Protein AF-0000000066797957 (afdb_homodimer)

InterPro domains:
  IPR021560 Protein of unknown function DUF3021 [PF11457] (1-147)

Sequence (302 aa):
MKNLKNSLFISLIIGLSLSLFFSMLFADGKYYPLNPQSTIGILYYTHFTETTVMLISIILWLLIGVVFFLGDFIFKYTDWSITKATIMHFITTYVGFLPLAMLAGWFPLTVHYLIIFTIIFIVVYVLIWIIQFFKNKNYVDTINKQLKQLKMKNLKNSLFISLIIGLSLSLFFSMLFADGKYYPLNPQSTIGILYYTHFTETTVMLISIILWLLIGVVFFLGDFIFKYTDWSITKATIMHFITTYVGFLPLAMLAGWFPLTVHYLIIFTIIFIVVYVLIWIIQFFKNKNYVDTINKQLKQLK

Radius of gyration: 23.18 Å; Cα contacts (8 Å, |Δi|>4): 312; chains: 2; bounding box: 55×70×50 Å

Foldseek 3Di:
DVLLVVLLVVLQVVLQVLQVVLCVVAVVPDGASANCPAPLNVVDVVVHPRVVLVVLLSVLSNQLSVQLSVLCVLVVPDPDDPVVSLVSSLVSSCVSNVVSVVNSHRHHPDPVVSVVVVVVSVVVSVVVVVVVVVVVVVVVVVVVVVVVVVD/DVLLVVLLVVLQVVLQVLQVVLCVVAVVPDGASANCPAPLNVVCVVVHPRVVLVVLLSVLSNQLSVQLSVLCVLVVPDPDDPVVSLVSSLVSSCVSNVVSVVNNHRHHPDPVVSVVVVVVSVVVSVVVVVVVVVVVVVVVVVVVVVVVVVD

pLDDT: mean 94.42, std 5.88, range [48.72, 98.62]

Organism: Staphylococcus aureus (strain NCTC 8325 / PS 47) (NCBI:txid93061)

Secondary structure (DSSP, 8-state):
-HHHHHHHHHHHHHHHHHHHHHHHHHSTT---SS-TTSHHHHHHHHHS-HHHHHHHHHHHHHHHHHHHHHHTHHHHH----HHHHHHHHHHHHHHHHHHHHHHHTSS-SSHHHHHHHHHHHHHHHHHHHHHHHHHHHHHHHHHHHHHHHH-/-HHHHHHHHHHHHHHHHHHHHHHHHHSTT---SS-TTSHHHHHHHHHS-HHHHHHHHHHHHHHHHHHHHHHTHHHHH----HHHHHHHHHHHHHHHHHHHHHHHTSS-SSHHHHHHHHHHHHHHHHHHHHHHHHHHHHHHHHHHHHHHHH-

Solvent-accessible surface area (backbone atoms only — not comparable to full-atom values): 15434 Å² total; per-residue (Å²): 114,75,59,48,58,51,28,30,38,53,27,41,53,50,42,52,50,49,13,50,52,36,9,70,73,71,39,85,45,35,63,37,66,29,23,61,83,13,57,44,21,43,54,45,62,74,76,40,44,48,38,56,49,42,53,51,40,52,52,42,24,38,50,46,11,48,40,52,40,59,35,49,45,49,71,72,74,47,91,60,54,71,67,57,33,49,52,52,33,50,52,53,33,45,66,56,39,49,62,44,49,54,68,43,5,68,53,48,90,44,72,69,49,51,50,52,50,50,53,50,50,50,54,52,50,52,52,52,49,53,52,50,49,51,53,51,48,51,51,50,50,52,52,54,51,55,57,56,62,74,98,114,76,59,50,57,50,29,30,36,53,26,41,52,50,41,51,49,49,12,50,52,38,8,69,72,71,38,85,45,35,63,37,68,32,22,62,85,13,57,44,23,42,55,45,61,74,76,39,43,49,39,55,49,43,52,52,40,52,51,42,26,39,49,47,11,48,41,50,41,58,34,49,44,47,71,70,74,47,91,61,54,70,67,57,33,49,52,51,33,50,50,53,35,46,65,56,38,49,62,46,50,54,68,44,4,68,52,48,88,44,71,69,50,52,50,52,50,51,52,50,51,51,52,52,48,51,51,51,49,52,52,50,48,51,52,50,47,51,51,50,50,52,51,53,52,56,56,56,63,74,99

Structure (mmCIF, N/CA/C/O backbone):
data_AF-0000000066797957-model_v1
#
loop_
_entity.id
_entity.type
_entity.pdbx_description
1 polymer 'DUF3021 domain-containing protein'
#
loop_
_atom_site.group_PDB
_atom_site.id
_atom_site.type_symbol
_atom_site.label_atom_id
_atom_site.label_alt_id
_atom_site.label_comp_id
_atom_site.label_asym_id
_atom_site.label_entity_id
_atom_site.label_seq_id
_atom_site.pdbx_PDB_ins_code
_atom_site.Cartn_x
_atom_site.Cartn_y
_atom_site.Cartn_z
_atom_site.occupancy
_atom_site.B_iso_or_equiv
_atom_site.auth_seq_id
_atom_site.auth_comp_id
_atom_site.auth_asym_id
_atom_site.auth_atom_id
_atom_site.pdbx_PDB_model_num
ATOM 1 N N . MET A 1 1 ? 4.785 10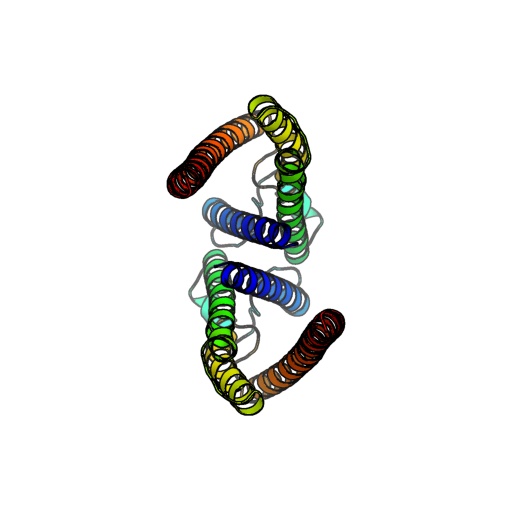.68 11.695 1 48.97 1 MET A N 1
ATOM 2 C CA . MET A 1 1 ? 4.117 9.414 11.398 1 48.97 1 MET A CA 1
ATOM 3 C C . MET A 1 1 ? 3.553 9.414 9.984 1 48.97 1 MET A C 1
ATOM 5 O O . MET A 1 1 ? 3.592 8.391 9.297 1 48.97 1 MET A O 1
ATOM 9 N N . LYS A 1 2 ? 3.152 10.594 9.438 1 63.06 2 LYS A N 1
ATOM 10 C CA . LYS A 1 2 ? 2.482 10.758 8.148 1 63.06 2 LYS A CA 1
ATOM 11 C C . LYS A 1 2 ? 3.418 10.422 6.992 1 63.06 2 LYS A C 1
ATOM 13 O O . LYS A 1 2 ? 3.016 9.75 6.035 1 63.06 2 LYS A O 1
ATOM 18 N N . ASN A 1 3 ? 4.664 10.367 7.336 1 85.06 3 ASN A N 1
ATOM 19 C CA . ASN A 1 3 ? 5.629 10.211 6.254 1 85.06 3 ASN A CA 1
ATOM 20 C C . ASN A 1 3 ? 6 8.742 6.047 1 85.06 3 ASN A C 1
ATOM 22 O O . ASN A 1 3 ? 6.199 8.305 4.914 1 85.06 3 ASN A O 1
ATOM 26 N N . LEU A 1 4 ? 5.781 8.023 7.215 1 92.12 4 LEU A N 1
ATOM 27 C CA . LEU A 1 4 ? 6.148 6.621 7.098 1 92.12 4 LEU A CA 1
ATOM 28 C C . LEU A 1 4 ? 5.133 5.859 6.254 1 92.12 4 LEU A C 1
ATOM 30 O O . LEU A 1 4 ? 5.504 5.129 5.332 1 92.12 4 LEU A O 1
ATOM 34 N N . LYS A 1 5 ? 3.881 6.078 6.527 1 93.06 5 LYS A N 1
ATOM 35 C CA . LYS A 1 5 ? 2.82 5.398 5.789 1 93.06 5 LYS A CA 1
ATOM 36 C C . LYS A 1 5 ? 2.904 5.707 4.297 1 93.06 5 LYS A C 1
ATOM 38 O O . LYS A 1 5 ? 2.672 4.832 3.461 1 93.06 5 LYS A O 1
ATOM 43 N N . ASN A 1 6 ? 3.227 6.879 4.023 1 93.44 6 ASN A N 1
ATOM 44 C CA . ASN A 1 6 ? 3.359 7.281 2.627 1 93.44 6 ASN A CA 1
ATOM 45 C C . ASN A 1 6 ? 4.488 6.523 1.931 1 93.44 6 ASN A C 1
ATOM 47 O O . ASN A 1 6 ? 4.309 6.02 0.82 1 93.44 6 ASN A O 1
ATOM 51 N N . SER A 1 7 ? 5.574 6.426 2.617 1 95.12 7 SER A N 1
ATOM 52 C CA . SER A 1 7 ? 6.719 5.719 2.053 1 95.12 7 SER A CA 1
ATOM 53 C C . SER A 1 7 ? 6.414 4.238 1.859 1 95.12 7 SER A C 1
ATOM 55 O O . SER A 1 7 ? 6.797 3.645 0.849 1 95.12 7 SER A O 1
ATOM 57 N N . LEU A 1 8 ? 5.727 3.695 2.846 1 97.12 8 LEU A N 1
ATOM 58 C CA . LEU A 1 8 ? 5.359 2.285 2.764 1 97.12 8 LEU A CA 1
ATOM 59 C C . LEU A 1 8 ? 4.375 2.047 1.625 1 97.12 8 LEU A C 1
ATOM 61 O O . LEU A 1 8 ? 4.492 1.062 0.892 1 97.12 8 LEU A O 1
ATOM 65 N N . PHE A 1 9 ? 3.465 2.967 1.474 1 97 9 PHE A N 1
ATOM 66 C CA . PHE A 1 9 ? 2.467 2.859 0.416 1 97 9 PHE A CA 1
ATOM 67 C C . PHE A 1 9 ? 3.125 2.906 -0.957 1 97 9 PHE A C 1
ATOM 69 O O . PHE A 1 9 ? 2.854 2.061 -1.812 1 97 9 PHE A O 1
ATOM 76 N N . ILE A 1 10 ? 3.963 3.828 -1.143 1 95.19 10 ILE A N 1
ATOM 77 C CA . ILE A 1 10 ? 4.648 3.998 -2.42 1 95.19 10 ILE A CA 1
ATOM 78 C C . ILE A 1 10 ? 5.477 2.754 -2.732 1 95.19 10 ILE A C 1
ATOM 80 O O . ILE A 1 10 ? 5.449 2.25 -3.857 1 95.19 10 ILE A O 1
ATOM 84 N N . SER A 1 11 ? 6.18 2.258 -1.729 1 97 11 SER A N 1
ATOM 85 C CA . SER A 1 11 ? 7.023 1.087 -1.943 1 97 11 SER A CA 1
ATOM 86 C C . SER A 1 11 ? 6.188 -0.141 -2.287 1 97 11 SER A C 1
ATOM 88 O O . SER A 1 11 ? 6.598 -0.97 -3.102 1 97 11 SER A O 1
ATOM 90 N N . LEU A 1 12 ? 5.066 -0.269 -1.662 1 97.56 12 LEU A N 1
ATOM 91 C CA . LEU A 1 12 ? 4.184 -1.394 -1.943 1 97.56 12 LEU A CA 1
ATOM 92 C C . LEU A 1 12 ? 3.652 -1.324 -3.371 1 97.56 12 LEU A C 1
ATOM 94 O O . LEU A 1 12 ? 3.604 -2.34 -4.07 1 97.56 12 LEU A O 1
ATOM 98 N N . ILE A 1 13 ? 3.277 -0.139 -3.799 1 97.5 13 ILE A N 1
ATOM 99 C CA . ILE A 1 13 ? 2.764 0.055 -5.152 1 97.5 13 ILE A CA 1
ATOM 100 C C . ILE A 1 13 ? 3.859 -0.264 -6.168 1 97.5 13 ILE A C 1
ATOM 102 O O . ILE A 1 13 ? 3.605 -0.935 -7.172 1 97.5 13 ILE A O 1
ATOM 106 N N . ILE A 1 14 ? 5.02 0.155 -5.898 1 95.75 14 ILE A N 1
ATOM 107 C CA . ILE A 1 14 ? 6.137 -0.097 -6.801 1 95.75 14 ILE A CA 1
ATOM 108 C C . ILE A 1 14 ? 6.445 -1.593 -6.84 1 95.75 14 ILE A C 1
ATOM 110 O O . ILE A 1 14 ? 6.621 -2.172 -7.914 1 95.75 14 ILE A O 1
ATOM 114 N N . GLY A 1 15 ? 6.477 -2.207 -5.645 1 97.06 15 GLY A N 1
ATOM 115 C CA . GLY A 1 15 ? 6.699 -3.643 -5.578 1 97.06 15 GLY A CA 1
ATOM 116 C C . GLY A 1 15 ? 5.668 -4.441 -6.352 1 97.06 15 GLY A C 1
ATOM 117 O O . GLY A 1 15 ? 6.02 -5.344 -7.117 1 97.06 15 GLY A O 1
ATOM 118 N N . LEU A 1 16 ? 4.441 -4.082 -6.156 1 97.81 16 LEU A N 1
ATOM 119 C CA . LEU A 1 16 ? 3.357 -4.77 -6.848 1 97.81 16 LEU A CA 1
ATOM 120 C C . LEU A 1 16 ? 3.438 -4.527 -8.352 1 97.81 16 LEU A C 1
ATOM 122 O O . LEU A 1 16 ? 3.201 -5.445 -9.148 1 97.81 16 LEU A O 1
ATOM 126 N N . SER A 1 17 ? 3.756 -3.303 -8.766 1 97.31 17 SER A N 1
ATOM 127 C CA . SER A 1 17 ? 3.887 -2.98 -10.18 1 97.31 17 SER A CA 1
ATOM 128 C C . SER A 1 17 ? 5.016 -3.775 -10.828 1 97.31 17 SER A C 1
ATOM 130 O O . SER A 1 17 ? 4.852 -4.324 -11.922 1 97.31 17 SER A O 1
ATOM 132 N N . LEU A 1 18 ? 6.121 -3.859 -10.133 1 95.5 18 LEU A N 1
ATOM 133 C CA . LEU A 1 18 ? 7.258 -4.621 -10.648 1 95.5 18 LEU A CA 1
ATOM 134 C C . LEU A 1 18 ? 6.93 -6.109 -10.711 1 95.5 18 LEU A C 1
ATOM 136 O O . LEU A 1 18 ? 7.348 -6.801 -11.641 1 95.5 18 LEU A O 1
ATOM 140 N N . SER A 1 19 ? 6.223 -6.566 -9.68 1 96.69 19 SER A N 1
ATOM 141 C CA . SER A 1 19 ? 5.816 -7.969 -9.688 1 96.69 19 SER A CA 1
ATOM 142 C C . SER A 1 19 ? 4.953 -8.281 -10.906 1 96.69 19 SER A C 1
ATOM 144 O O . SER A 1 19 ? 5.129 -9.328 -11.547 1 96.69 19 SER A O 1
ATOM 146 N N . LEU A 1 20 ? 4.031 -7.367 -11.219 1 96.81 20 LEU A N 1
ATOM 147 C CA . LEU A 1 20 ? 3.189 -7.539 -12.398 1 96.81 20 LEU A CA 1
ATOM 148 C C . LEU A 1 20 ? 4.02 -7.477 -13.672 1 96.81 20 LEU A C 1
ATOM 150 O O . LEU A 1 20 ? 3.838 -8.297 -14.578 1 96.81 20 LEU A O 1
ATOM 154 N N . PHE A 1 21 ? 4.891 -6.555 -13.703 1 95 21 PHE A N 1
ATOM 155 C CA . PHE A 1 21 ? 5.754 -6.355 -14.859 1 95 21 PHE A CA 1
ATOM 156 C C . PHE A 1 21 ? 6.594 -7.598 -15.133 1 95 21 PHE A C 1
ATOM 158 O O . PHE A 1 21 ? 6.602 -8.117 -16.25 1 95 21 PHE A O 1
ATOM 165 N N . PHE A 1 22 ? 7.227 -8.172 -14.094 1 92.38 22 PHE A N 1
ATOM 166 C CA . PHE A 1 22 ? 8.109 -9.32 -14.273 1 92.38 22 PHE A CA 1
ATOM 167 C C . PHE A 1 22 ? 7.305 -10.586 -14.539 1 92.38 22 PHE A C 1
ATOM 169 O O . PHE A 1 22 ? 7.75 -11.461 -15.281 1 92.38 22 PHE A O 1
ATOM 176 N N . SER A 1 23 ? 6.141 -10.664 -13.984 1 94.62 23 SER A N 1
ATOM 177 C CA . SER A 1 23 ? 5.281 -11.812 -14.258 1 94.62 23 SER A CA 1
ATOM 178 C C . SER A 1 23 ? 4.836 -11.828 -15.719 1 94.62 23 SER A C 1
ATOM 180 O O . SER A 1 23 ? 4.797 -12.891 -16.344 1 94.62 23 SER A O 1
ATOM 182 N N . MET A 1 24 ? 4.516 -10.664 -16.25 1 93.06 24 MET A N 1
ATOM 183 C CA . MET A 1 24 ? 4.086 -10.57 -17.641 1 93.06 24 MET A CA 1
ATOM 184 C C . MET A 1 24 ? 5.223 -10.938 -18.578 1 93.06 24 MET A C 1
ATOM 186 O O . MET A 1 24 ? 4.992 -11.539 -19.641 1 93.06 24 MET A O 1
ATOM 190 N N . LEU A 1 25 ? 6.418 -10.688 -18.141 1 91.19 25 LEU A N 1
ATOM 191 C CA . LEU A 1 25 ? 7.578 -10.883 -19.016 1 91.19 25 LEU A CA 1
ATOM 192 C C . LEU A 1 25 ? 8.117 -12.305 -18.875 1 91.19 25 LEU A C 1
ATOM 194 O O . LEU A 1 25 ? 8.562 -12.898 -19.859 1 91.19 25 LEU A O 1
ATOM 198 N N . PHE A 1 26 ? 8.023 -12.867 -17.641 1 89.94 26 PHE A N 1
ATOM 199 C CA . PHE A 1 26 ? 8.859 -14.039 -17.422 1 89.94 26 PHE A CA 1
ATOM 200 C C . PHE A 1 26 ? 8.031 -15.211 -16.922 1 89.94 26 PHE A C 1
ATOM 202 O O . PHE A 1 26 ? 8.555 -16.312 -16.703 1 89.94 26 PHE A O 1
ATOM 209 N N . ALA A 1 27 ? 6.73 -15.086 -16.703 1 91.31 27 ALA A N 1
ATOM 210 C CA . ALA A 1 27 ? 6.023 -16.141 -15.984 1 91.31 27 ALA A CA 1
ATOM 211 C C . ALA A 1 27 ? 4.957 -16.781 -16.859 1 91.31 27 ALA A C 1
ATOM 213 O O . ALA A 1 27 ? 4.16 -17.594 -16.391 1 91.31 27 ALA A O 1
ATOM 214 N N . ASP A 1 28 ? 4.844 -16.516 -18.094 1 92.38 28 ASP A N 1
ATOM 215 C CA . ASP A 1 28 ? 3.975 -17.172 -19.078 1 92.38 28 ASP A CA 1
ATOM 216 C C . ASP A 1 28 ? 2.549 -17.297 -18.547 1 92.38 28 ASP A C 1
ATOM 218 O O . ASP A 1 28 ? 1.988 -18.391 -18.5 1 92.38 28 ASP A O 1
ATOM 222 N N . GLY A 1 29 ? 1.999 -16.156 -18.016 1 92.69 29 GLY A N 1
ATOM 223 C CA . GLY A 1 29 ? 0.606 -16.125 -17.609 1 92.69 29 GLY A CA 1
ATOM 224 C C . GLY A 1 29 ? 0.425 -16.375 -16.125 1 92.69 29 GLY A C 1
ATOM 225 O O . GLY A 1 29 ? -0.646 -16.109 -15.57 1 92.69 29 GLY A O 1
ATOM 226 N N . LYS A 1 30 ? 1.461 -16.922 -15.469 1 95.75 30 LYS A N 1
ATOM 227 C CA . LYS A 1 30 ? 1.431 -17.109 -14.016 1 95.75 30 LYS A CA 1
ATOM 228 C C . LYS A 1 30 ? 1.83 -15.82 -13.297 1 95.75 30 LYS A C 1
ATOM 230 O O . LYS A 1 30 ? 2.275 -14.859 -13.922 1 95.75 30 LYS A O 1
ATOM 235 N N . TYR A 1 31 ? 1.572 -15.867 -12.031 1 97.06 31 TYR A N 1
ATOM 236 C CA . TYR A 1 31 ? 1.963 -14.703 -11.242 1 97.06 31 TYR A CA 1
ATOM 237 C C . TYR A 1 31 ? 3.008 -15.078 -10.195 1 97.06 31 TYR A C 1
ATOM 239 O O . TYR A 1 31 ? 2.812 -16.016 -9.422 1 97.06 31 TYR A O 1
ATOM 247 N N . TYR A 1 32 ? 4.023 -14.305 -10.234 1 96.69 32 TYR A N 1
ATOM 248 C CA . TYR A 1 32 ? 5.062 -14.367 -9.211 1 96.69 32 TYR A CA 1
ATOM 249 C C . TYR A 1 32 ? 5.414 -12.969 -8.703 1 96.69 32 TYR A C 1
ATOM 251 O O . TYR A 1 32 ? 5.492 -12.023 -9.484 1 96.69 32 TYR A O 1
ATOM 259 N N . PRO A 1 33 ? 5.566 -12.867 -7.398 1 97.44 33 PRO A N 1
ATOM 260 C CA . PRO A 1 33 ? 5.883 -11.539 -6.867 1 97.44 33 PRO A CA 1
ATOM 261 C C . PRO A 1 33 ? 7.305 -11.094 -7.203 1 97.44 33 PRO A C 1
ATOM 263 O O . PRO A 1 33 ? 7.68 -9.953 -6.918 1 97.44 33 PRO A O 1
ATOM 266 N N . LEU A 1 34 ? 8.133 -11.922 -7.734 1 96.56 34 LEU A N 1
ATOM 267 C CA . LEU A 1 34 ? 9.5 -11.688 -8.188 1 96.56 34 LEU A CA 1
ATOM 268 C C . LEU A 1 34 ? 9.789 -12.453 -9.469 1 96.56 34 LEU A C 1
ATOM 270 O O . LEU A 1 34 ? 8.906 -13.125 -10.016 1 96.56 34 LEU A O 1
ATOM 274 N N . ASN A 1 35 ? 10.945 -12.234 -10.094 1 95.12 35 ASN A N 1
ATOM 275 C CA . ASN A 1 35 ? 11.375 -13.023 -11.242 1 95.12 35 ASN A CA 1
ATOM 276 C C . ASN A 1 35 ? 11.711 -14.461 -10.852 1 95.12 35 ASN A C 1
ATOM 278 O O . ASN A 1 35 ? 12.727 -14.703 -10.195 1 95.12 35 ASN A O 1
ATOM 282 N N . PRO A 1 36 ? 10.859 -15.398 -11.25 1 94.19 36 PRO A N 1
ATOM 283 C CA . PRO A 1 36 ? 11.086 -16.781 -10.82 1 94.19 36 PRO A CA 1
ATOM 284 C C . PRO A 1 36 ? 12.359 -17.375 -11.406 1 94.19 36 PRO A C 1
ATOM 286 O O . PRO A 1 36 ? 12.852 -18.391 -10.906 1 94.19 36 PRO A O 1
ATOM 289 N N . GLN A 1 37 ? 12.914 -16.719 -12.414 1 93.25 37 GLN A N 1
ATOM 290 C CA . GLN A 1 37 ? 14.102 -17.25 -13.086 1 93.25 37 GLN A CA 1
ATOM 291 C C . GLN A 1 37 ? 15.367 -16.594 -12.547 1 93.25 37 GLN A C 1
ATOM 293 O O . GLN A 1 37 ? 16.484 -16.969 -12.922 1 93.25 37 GLN A O 1
ATOM 298 N N . SER A 1 38 ? 15.195 -15.688 -11.711 1 94.69 38 SER A N 1
ATOM 299 C CA . SER A 1 38 ? 16.359 -15.055 -11.102 1 94.69 38 SER A CA 1
ATOM 300 C C . SER A 1 38 ? 17.031 -15.977 -10.086 1 94.69 38 SER A C 1
ATOM 302 O O . SER A 1 38 ? 16.453 -16.984 -9.688 1 94.69 38 SER A O 1
ATOM 304 N N . THR A 1 39 ? 18.281 -15.602 -9.664 1 95.5 39 THR A N 1
ATOM 305 C CA . THR A 1 39 ? 19.031 -16.391 -8.688 1 95.5 39 THR A CA 1
ATOM 306 C C . THR A 1 39 ? 18.219 -16.562 -7.402 1 95.5 39 THR A C 1
ATOM 308 O O . THR A 1 39 ? 18.047 -17.688 -6.918 1 95.5 39 THR A O 1
ATOM 311 N N . ILE A 1 40 ? 17.672 -15.516 -6.895 1 96.94 40 ILE A N 1
ATOM 312 C CA . ILE A 1 40 ? 16.922 -15.539 -5.641 1 96.94 40 ILE A CA 1
ATOM 313 C C . ILE A 1 40 ? 15.555 -16.188 -5.859 1 96.94 40 ILE A C 1
ATOM 315 O O . ILE A 1 40 ? 15.047 -16.891 -4.977 1 96.94 40 ILE A O 1
ATOM 319 N N . GLY A 1 41 ? 14.938 -15.938 -7.02 1 96.62 41 GLY A N 1
ATOM 320 C CA . GLY A 1 41 ? 13.688 -16.594 -7.359 1 96.62 41 GLY A CA 1
ATOM 321 C C . GLY A 1 41 ? 13.781 -18.109 -7.32 1 96.62 41 GLY A C 1
ATOM 322 O O . GLY A 1 41 ? 12.938 -18.766 -6.707 1 96.62 41 GLY A O 1
ATOM 323 N N . ILE A 1 42 ? 14.852 -18.625 -7.945 1 96.75 42 ILE A N 1
ATOM 324 C CA . ILE A 1 42 ? 15.078 -20.062 -7.977 1 96.75 42 ILE A CA 1
ATOM 325 C C . ILE A 1 42 ? 15.289 -20.578 -6.555 1 96.75 42 ILE A C 1
ATOM 327 O O . ILE A 1 42 ? 14.711 -21.594 -6.164 1 96.75 42 ILE A O 1
ATOM 331 N N . LEU A 1 43 ? 16.109 -19.859 -5.824 1 97.5 43 LEU A N 1
ATOM 332 C CA . LEU A 1 43 ? 16.375 -20.234 -4.441 1 97.5 43 LEU A CA 1
ATOM 333 C C . LEU A 1 43 ? 15.086 -20.281 -3.625 1 97.5 43 LEU A C 1
ATOM 335 O O . LEU A 1 43 ? 14.836 -21.25 -2.906 1 97.5 43 LEU A O 1
ATOM 339 N N . TYR A 1 44 ? 14.25 -19.234 -3.717 1 98.12 44 TYR A N 1
ATOM 340 C CA . TYR A 1 44 ? 13.023 -19.125 -2.934 1 98.12 44 TYR A CA 1
ATOM 341 C C . TYR A 1 44 ? 12.062 -20.25 -3.277 1 98.12 44 TYR A C 1
ATOM 343 O O . TYR A 1 44 ? 11.523 -20.922 -2.385 1 98.12 44 TYR A O 1
ATOM 351 N N . TYR A 1 45 ? 11.906 -20.5 -4.531 1 96.5 45 TYR A N 1
ATOM 352 C CA . TYR A 1 45 ? 10.883 -21.453 -4.938 1 96.5 45 TYR A CA 1
ATOM 353 C C . TYR A 1 45 ? 11.359 -22.875 -4.754 1 96.5 45 TYR A C 1
ATOM 355 O O . TYR A 1 45 ? 10.555 -23.812 -4.77 1 96.5 45 TYR A O 1
ATOM 363 N N . THR A 1 46 ? 12.68 -23.141 -4.578 1 97.19 46 THR A N 1
ATOM 364 C CA . THR A 1 46 ? 13.219 -24.453 -4.223 1 97.19 46 THR A CA 1
ATOM 365 C C . THR A 1 46 ? 12.945 -24.766 -2.756 1 97.19 46 THR A C 1
ATOM 367 O O . THR A 1 46 ? 12.773 -25.938 -2.387 1 97.19 46 THR A O 1
ATOM 370 N N . HIS A 1 47 ? 12.789 -23.719 -1.922 1 97.69 47 HIS A N 1
ATOM 371 C CA . HIS A 1 47 ? 12.773 -23.953 -0.484 1 97.69 47 HIS A CA 1
ATOM 372 C C . HIS A 1 47 ? 11.445 -23.547 0.129 1 97.69 47 HIS A C 1
ATOM 374 O O . HIS A 1 47 ? 11.109 -23.953 1.244 1 97.69 47 HIS A O 1
ATOM 380 N N . PHE A 1 48 ? 10.719 -22.672 -0.561 1 97.56 48 PHE A N 1
ATOM 381 C CA . PHE A 1 48 ? 9.508 -22.125 0.026 1 97.56 48 PHE A CA 1
ATOM 382 C C . PHE A 1 48 ? 8.32 -22.297 -0.918 1 97.56 48 PHE A C 1
ATOM 384 O O . PHE A 1 48 ? 8.508 -22.438 -2.129 1 97.56 48 PHE A O 1
ATOM 391 N N . THR A 1 49 ? 7.129 -22.266 -0.35 1 97.25 49 THR A N 1
ATOM 392 C CA . THR A 1 49 ? 5.91 -22.266 -1.15 1 97.25 49 THR A CA 1
ATOM 393 C C . THR A 1 49 ? 5.688 -20.906 -1.806 1 97.25 49 THR A C 1
ATOM 395 O O . THR A 1 49 ? 6.301 -19.906 -1.406 1 97.25 49 THR A O 1
ATOM 398 N N . GLU A 1 50 ? 4.812 -20.797 -2.77 1 97.19 50 GLU A N 1
ATOM 399 C CA . GLU A 1 50 ? 4.5 -19.547 -3.436 1 97.19 50 GLU A CA 1
ATOM 400 C C . GLU A 1 50 ? 3.922 -18.531 -2.451 1 97.19 50 GLU A C 1
ATOM 402 O O . GLU A 1 50 ? 4.227 -17.344 -2.531 1 97.19 50 GLU A O 1
ATOM 407 N N . THR A 1 51 ? 3.094 -19 -1.579 1 97.19 51 THR A N 1
ATOM 408 C CA . THR A 1 51 ? 2.477 -18.125 -0.583 1 97.19 51 THR A CA 1
ATOM 409 C C . THR A 1 51 ? 3.533 -17.516 0.331 1 97.19 51 THR A C 1
ATOM 411 O O . THR A 1 51 ? 3.484 -16.328 0.631 1 97.19 51 THR A O 1
ATOM 414 N N . THR A 1 52 ? 4.473 -18.281 0.761 1 97.75 52 THR A N 1
ATOM 415 C CA . THR A 1 52 ? 5.551 -17.781 1.613 1 97.75 52 THR A CA 1
ATOM 416 C C . THR A 1 52 ? 6.418 -16.781 0.864 1 97.75 52 THR A C 1
ATOM 418 O O . THR A 1 52 ? 6.832 -15.766 1.433 1 97.75 52 THR A O 1
ATOM 421 N N . VAL A 1 53 ? 6.652 -17.078 -0.394 1 98.19 53 VAL A N 1
ATOM 422 C CA . VAL A 1 53 ? 7.457 -16.172 -1.209 1 98.19 53 VAL A CA 1
ATOM 423 C C . VAL A 1 53 ? 6.746 -14.836 -1.354 1 98.19 53 VAL A C 1
ATOM 425 O O . VAL A 1 53 ? 7.383 -13.781 -1.299 1 98.19 53 VAL A O 1
ATOM 428 N N . MET A 1 54 ? 5.422 -14.867 -1.512 1 98.38 54 MET A N 1
ATOM 429 C CA . MET A 1 54 ? 4.648 -13.625 -1.577 1 98.38 54 MET A CA 1
ATOM 430 C C . MET A 1 54 ? 4.773 -12.844 -0.278 1 98.38 54 MET A C 1
ATOM 432 O O . MET A 1 54 ? 4.957 -11.625 -0.3 1 98.38 54 MET A O 1
ATOM 436 N N . LEU A 1 55 ? 4.711 -13.523 0.813 1 98.12 55 LEU A N 1
ATOM 437 C CA . LEU A 1 55 ? 4.859 -12.875 2.111 1 98.12 55 LEU A CA 1
ATOM 438 C C . LEU A 1 55 ? 6.234 -12.227 2.242 1 98.12 55 LEU A C 1
ATOM 440 O O . LEU A 1 55 ? 6.348 -11.078 2.664 1 98.12 55 LEU A O 1
ATOM 444 N N . ILE A 1 56 ? 7.285 -12.961 1.889 1 98.38 56 ILE A N 1
ATOM 445 C CA . ILE A 1 56 ? 8.648 -12.453 1.938 1 98.38 56 ILE A CA 1
ATOM 446 C C . ILE A 1 56 ? 8.766 -11.203 1.064 1 98.38 56 ILE A C 1
ATOM 448 O O . ILE A 1 56 ? 9.352 -10.203 1.48 1 98.38 56 ILE A O 1
ATOM 452 N N . SER A 1 57 ? 8.18 -11.289 -0.115 1 98.5 57 SER A N 1
ATOM 453 C CA . SER A 1 57 ? 8.25 -10.172 -1.05 1 98.5 57 SER A CA 1
ATOM 454 C C . SER A 1 57 ? 7.574 -8.93 -0.477 1 98.5 57 SER A C 1
ATOM 456 O O . SER A 1 57 ? 8.117 -7.828 -0.56 1 98.5 57 SER A O 1
ATOM 458 N N . ILE A 1 58 ? 6.395 -9.117 0.106 1 98.44 58 ILE A N 1
ATOM 459 C CA . ILE A 1 58 ? 5.668 -8 0.701 1 98.44 58 ILE A CA 1
ATOM 460 C C . ILE A 1 58 ? 6.516 -7.363 1.801 1 98.44 58 ILE A C 1
ATOM 462 O O . ILE A 1 58 ? 6.641 -6.141 1.867 1 98.44 58 ILE A O 1
ATOM 466 N N . ILE A 1 59 ? 7.121 -8.141 2.646 1 98.56 5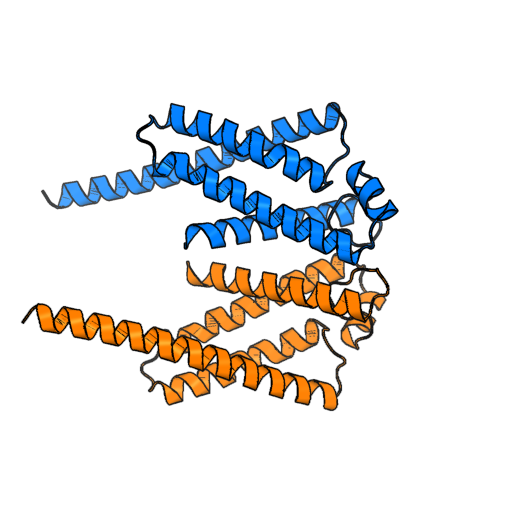9 ILE A N 1
ATOM 467 C CA . ILE A 1 59 ? 7.957 -7.656 3.742 1 98.56 59 ILE A CA 1
ATOM 468 C C . ILE A 1 59 ? 9.148 -6.883 3.182 1 98.56 59 ILE A C 1
ATOM 470 O O . ILE A 1 59 ? 9.484 -5.805 3.678 1 98.56 59 ILE A O 1
ATOM 474 N N . LEU A 1 60 ? 9.789 -7.398 2.162 1 98.62 60 LEU A N 1
ATOM 475 C CA . LEU A 1 60 ? 10.93 -6.742 1.544 1 98.62 60 LEU A CA 1
ATOM 476 C C . LEU A 1 60 ? 10.523 -5.402 0.938 1 98.62 60 LEU A C 1
ATOM 478 O O . LEU A 1 60 ? 11.25 -4.41 1.069 1 98.62 60 LEU A O 1
ATOM 482 N N . TRP A 1 61 ? 9.336 -5.387 0.256 1 98.38 61 TRP A N 1
ATOM 483 C CA . TRP A 1 61 ? 8.844 -4.129 -0.297 1 98.38 61 TRP A CA 1
ATOM 484 C C . TRP A 1 61 ? 8.625 -3.098 0.805 1 98.38 61 TRP A C 1
ATOM 486 O O . TRP A 1 61 ? 9.008 -1.935 0.658 1 98.38 61 TRP A O 1
ATOM 496 N N . LEU A 1 62 ? 8.055 -3.529 1.876 1 98.44 62 LEU A N 1
ATOM 497 C CA . LEU A 1 62 ? 7.809 -2.629 2.996 1 98.44 62 LEU A CA 1
ATOM 498 C C . LEU A 1 62 ? 9.117 -2.152 3.609 1 98.44 62 LEU A C 1
ATOM 500 O O . LEU A 1 62 ? 9.25 -0.982 3.977 1 98.44 62 LEU A O 1
ATOM 504 N N . LEU A 1 63 ? 10.094 -3.031 3.738 1 98.56 63 LEU A N 1
ATOM 505 C CA . LEU A 1 63 ? 11.391 -2.666 4.285 1 98.56 63 LEU A CA 1
ATOM 506 C C . LEU A 1 63 ? 12.086 -1.63 3.406 1 98.56 63 LEU A C 1
ATOM 508 O O . LEU A 1 63 ? 12.766 -0.735 3.912 1 98.56 63 LEU A O 1
ATOM 512 N N . ILE A 1 64 ? 11.906 -1.798 2.092 1 97.88 64 ILE A N 1
ATOM 513 C CA . ILE A 1 64 ? 12.438 -0.805 1.166 1 97.88 64 ILE A CA 1
ATOM 514 C C . ILE A 1 64 ? 11.828 0.563 1.472 1 97.88 64 ILE A C 1
ATOM 516 O O . ILE A 1 64 ? 12.539 1.57 1.509 1 97.88 64 ILE A O 1
ATOM 520 N N . GLY A 1 65 ? 10.531 0.609 1.697 1 97.69 65 GLY A N 1
ATOM 521 C CA . GLY A 1 65 ? 9.883 1.849 2.102 1 97.69 65 GLY A CA 1
ATOM 522 C C . GLY A 1 65 ? 10.469 2.438 3.373 1 97.69 65 GLY A C 1
ATOM 523 O O . GLY A 1 65 ? 10.625 3.654 3.482 1 97.69 65 GLY A O 1
ATOM 524 N N . VAL A 1 66 ? 10.781 1.565 4.309 1 97.94 66 VAL A N 1
ATOM 525 C CA . VAL A 1 66 ? 11.367 1.999 5.574 1 97.94 66 VAL A CA 1
ATOM 526 C C . VAL A 1 66 ? 12.734 2.637 5.324 1 97.94 66 VAL A C 1
ATOM 528 O O . VAL A 1 66 ? 13.07 3.658 5.926 1 97.94 66 VAL A O 1
ATOM 531 N N . VAL A 1 67 ? 13.547 2.104 4.461 1 97.88 67 VAL A N 1
ATOM 532 C CA . VAL A 1 67 ? 14.867 2.617 4.137 1 97.88 67 VAL A CA 1
ATOM 533 C C . VAL A 1 67 ? 14.758 4.051 3.623 1 97.88 67 VAL A C 1
ATOM 535 O O . VAL A 1 67 ? 15.492 4.938 4.066 1 97.88 67 VAL A O 1
ATOM 538 N N . PHE A 1 68 ? 13.805 4.277 2.738 1 96.06 68 PHE A N 1
ATOM 539 C CA . PHE A 1 68 ? 13.68 5.605 2.15 1 96.06 68 PHE A CA 1
ATOM 540 C C . PHE A 1 68 ? 13.047 6.578 3.139 1 96.06 68 PHE A C 1
ATOM 542 O O . PHE A 1 68 ? 13.383 7.766 3.156 1 96.06 68 PHE A O 1
ATOM 549 N N . PHE A 1 69 ? 12.172 6.082 3.934 1 96.62 69 PHE A N 1
ATOM 550 C CA . PHE A 1 69 ? 11.609 6.91 5 1 96.62 69 PHE A CA 1
ATOM 551 C C . PHE A 1 69 ? 12.711 7.387 5.945 1 96.62 69 PHE A C 1
ATOM 553 O O . PHE A 1 69 ? 12.812 8.578 6.238 1 96.62 69 PHE A O 1
ATOM 560 N N . LEU A 1 70 ? 13.531 6.418 6.414 1 96.19 70 LEU A N 1
ATOM 561 C CA . LEU A 1 70 ? 14.617 6.754 7.32 1 96.19 70 LEU A CA 1
ATOM 562 C C . LEU A 1 70 ? 15.641 7.648 6.633 1 96.19 70 LEU A C 1
ATOM 564 O O . LEU A 1 70 ? 16.188 8.562 7.254 1 96.19 70 LEU A O 1
ATOM 568 N N . GLY A 1 71 ? 15.906 7.363 5.336 1 95.75 71 GLY A N 1
ATOM 569 C CA . GLY A 1 71 ? 16.812 8.203 4.57 1 95.75 71 GLY A CA 1
ATOM 570 C C . GLY A 1 71 ? 16.406 9.664 4.551 1 95.75 71 GLY A C 1
ATOM 571 O O . GLY A 1 71 ? 17.25 10.555 4.578 1 95.75 71 GLY A O 1
ATOM 572 N N . ASP A 1 72 ? 15.125 9.898 4.586 1 94.19 72 ASP A N 1
ATOM 573 C CA . ASP A 1 72 ? 14.602 11.258 4.504 1 94.19 72 ASP A CA 1
ATOM 574 C C . ASP A 1 72 ? 14.953 12.055 5.762 1 94.19 72 ASP A C 1
ATOM 576 O O . ASP A 1 72 ? 14.875 13.281 5.762 1 94.19 72 ASP A O 1
ATOM 580 N N . PHE A 1 73 ? 15.32 11.398 6.836 1 94.75 73 PHE A N 1
ATOM 581 C CA . PHE A 1 73 ? 15.711 12.07 8.07 1 94.75 73 PHE A CA 1
ATOM 582 C C . PHE A 1 73 ? 16.984 12.891 7.863 1 94.75 73 PHE A C 1
ATOM 584 O O . PHE A 1 73 ? 17.203 13.883 8.562 1 94.75 73 PHE A O 1
ATOM 591 N N . ILE A 1 74 ? 17.781 12.562 6.891 1 95.25 74 ILE A N 1
ATOM 592 C CA . ILE A 1 74 ? 19.016 13.273 6.59 1 95.25 74 ILE A CA 1
ATOM 593 C C . ILE A 1 74 ? 18.703 14.719 6.215 1 95.25 74 ILE A C 1
ATOM 595 O O . ILE A 1 74 ? 19.375 15.648 6.656 1 95.25 74 ILE A O 1
ATOM 599 N N . PHE A 1 75 ? 17.625 14.883 5.461 1 91.75 75 PHE A N 1
ATOM 600 C CA . PHE A 1 75 ? 17.234 16.219 5.027 1 91.75 75 PHE A CA 1
ATOM 601 C C . PHE A 1 75 ? 16.562 16.984 6.16 1 91.75 75 PHE A C 1
ATOM 603 O O . PHE A 1 75 ? 16.656 18.219 6.238 1 91.75 75 PHE A O 1
ATOM 610 N N . LYS A 1 76 ? 16 16.312 7.082 1 91.25 76 LYS A N 1
ATOM 611 C CA . LYS A 1 76 ? 15.133 16.938 8.07 1 91.25 76 LYS A CA 1
ATOM 612 C C . LYS A 1 76 ? 15.891 17.219 9.367 1 91.25 76 LYS A C 1
ATOM 614 O O . LYS A 1 76 ? 15.617 18.203 10.062 1 91.25 76 LYS A O 1
ATOM 619 N N . TYR A 1 77 ? 16.875 16.391 9.609 1 94.19 77 TYR A N 1
ATOM 620 C CA . TYR A 1 77 ? 17.422 16.453 10.961 1 94.19 77 TYR A CA 1
ATOM 621 C C . TYR A 1 77 ? 18.906 16.781 10.93 1 94.19 77 TYR A C 1
ATOM 623 O O . TYR A 1 77 ? 19.625 16.562 11.914 1 94.19 77 TYR A O 1
ATOM 631 N N . THR A 1 78 ? 19.406 17.078 9.844 1 93.69 78 THR A N 1
ATOM 632 C CA . THR A 1 78 ? 20.797 17.516 9.773 1 93.69 78 THR A CA 1
ATOM 633 C C . THR A 1 78 ? 20.875 18.953 9.297 1 93.69 78 THR A C 1
ATOM 635 O O . THR A 1 78 ? 19.938 19.469 8.688 1 93.69 78 THR A O 1
ATOM 638 N N . ASP A 1 79 ? 22 19.641 9.648 1 94.56 79 ASP A N 1
ATOM 639 C CA . ASP A 1 79 ? 22.234 21.016 9.211 1 94.56 79 ASP A CA 1
ATOM 640 C C . ASP A 1 79 ? 23.25 21.047 8.07 1 94.56 79 ASP A C 1
ATOM 642 O O . ASP A 1 79 ? 23.984 22.031 7.914 1 94.56 79 ASP A O 1
ATOM 646 N N . TRP A 1 80 ? 23.281 20 7.324 1 95.06 80 TRP A N 1
ATOM 647 C CA . TRP A 1 80 ? 24.203 19.891 6.203 1 95.06 80 TRP A CA 1
ATOM 648 C C . TRP A 1 80 ? 23.734 20.766 5.039 1 95.06 80 TRP A C 1
ATOM 650 O O . TRP A 1 80 ? 22.562 21.125 4.953 1 95.06 80 TRP A O 1
ATOM 660 N N . SER A 1 81 ? 24.703 21.188 4.238 1 94.31 81 SER A N 1
ATOM 661 C CA . SER A 1 81 ? 24.312 21.812 2.979 1 94.31 81 SER A CA 1
ATOM 662 C C . SER A 1 81 ? 23.453 20.891 2.139 1 94.31 81 SER A C 1
ATOM 664 O O . SER A 1 81 ? 23.438 19.672 2.346 1 94.31 81 SER A O 1
ATOM 666 N N . ILE A 1 82 ? 22.719 21.344 1.219 1 91.25 82 ILE A N 1
ATOM 667 C CA . ILE A 1 82 ? 21.828 20.562 0.365 1 91.25 82 ILE A CA 1
ATOM 668 C C . ILE A 1 82 ? 22.625 19.531 -0.414 1 91.25 82 ILE A C 1
ATOM 670 O O . ILE A 1 82 ? 22.188 18.391 -0.573 1 91.25 82 ILE A O 1
ATOM 674 N N . THR A 1 83 ? 23.797 19.953 -0.883 1 93.5 83 THR A N 1
ATOM 675 C CA . THR A 1 83 ? 24.656 19.062 -1.656 1 93.5 83 THR A CA 1
ATOM 676 C C . THR A 1 83 ? 25.141 17.906 -0.79 1 93.5 83 THR A C 1
ATOM 678 O O . THR A 1 83 ? 25.047 16.734 -1.184 1 93.5 83 THR A O 1
ATOM 681 N N . LYS A 1 84 ? 25.609 18.234 0.378 1 96.69 84 LYS A N 1
ATOM 682 C CA . LYS A 1 84 ? 26.094 17.203 1.284 1 96.69 84 LYS A CA 1
ATOM 683 C C . LYS A 1 84 ? 24.969 16.25 1.689 1 96.69 84 LYS A C 1
ATOM 685 O O . LYS A 1 84 ? 25.141 15.039 1.706 1 96.69 84 LYS A O 1
ATOM 690 N N . ALA A 1 85 ? 23.844 16.797 1.968 1 96.19 85 ALA A N 1
ATOM 691 C CA . ALA A 1 85 ? 22.672 16 2.344 1 96.19 85 ALA A CA 1
ATOM 692 C C . ALA A 1 85 ? 22.25 15.078 1.205 1 96.19 85 ALA A C 1
ATOM 694 O O . ALA A 1 85 ? 21.891 13.922 1.437 1 96.19 85 ALA A O 1
ATOM 695 N N . THR A 1 86 ? 22.281 15.602 0.023 1 95.94 86 THR A N 1
ATOM 696 C CA . THR A 1 86 ? 21.891 14.812 -1.142 1 95.94 86 THR A CA 1
ATOM 697 C C . THR A 1 86 ? 22.844 13.641 -1.341 1 95.94 86 THR A C 1
ATOM 699 O O . THR A 1 86 ? 22.406 12.5 -1.548 1 95.94 86 THR A O 1
ATOM 702 N N . ILE A 1 87 ? 24.125 13.93 -1.215 1 96.94 87 ILE A N 1
ATOM 703 C CA . ILE A 1 87 ? 25.125 12.891 -1.409 1 96.94 87 ILE A CA 1
ATOM 704 C C . ILE A 1 87 ? 24.984 11.828 -0.325 1 96.94 87 ILE A C 1
ATOM 706 O O . ILE A 1 87 ? 24.984 10.625 -0.621 1 96.94 87 ILE A O 1
ATOM 710 N N . MET A 1 88 ? 24.844 12.258 0.891 1 97.62 88 MET A N 1
ATOM 711 C CA . MET A 1 88 ? 24.719 11.312 1.998 1 97.62 88 MET A CA 1
ATOM 712 C C . MET A 1 88 ? 23.422 10.531 1.906 1 97.62 88 MET A C 1
ATOM 714 O O . MET A 1 88 ? 23.375 9.336 2.211 1 97.62 88 MET A O 1
ATOM 718 N N . HIS A 1 89 ? 22.359 11.195 1.522 1 97.31 89 HIS A N 1
ATOM 719 C CA . HIS A 1 89 ? 21.078 10.523 1.306 1 97.31 89 HIS A CA 1
ATOM 720 C C . HIS A 1 89 ? 21.203 9.469 0.21 1 97.31 89 HIS A C 1
ATOM 722 O O . HIS A 1 89 ? 20.688 8.352 0.361 1 97.31 89 HIS A O 1
ATOM 728 N N . PHE A 1 90 ? 21.859 9.836 -0.859 1 97.62 90 PHE A N 1
ATOM 729 C CA . PHE A 1 90 ? 22.078 8.93 -1.982 1 97.62 90 PHE A CA 1
ATOM 730 C C . PHE A 1 90 ? 22.828 7.68 -1.538 1 97.62 90 PHE A C 1
ATOM 732 O O . PHE A 1 90 ? 22.391 6.559 -1.812 1 97.62 90 PHE A O 1
ATOM 739 N N . ILE A 1 91 ? 23.875 7.887 -0.811 1 97.69 91 ILE A N 1
ATOM 740 C CA . ILE A 1 91 ? 24.719 6.781 -0.366 1 97.69 91 ILE A CA 1
ATOM 741 C C . ILE A 1 91 ? 23.938 5.898 0.606 1 97.69 91 ILE A C 1
ATOM 743 O O . ILE A 1 91 ? 23.891 4.676 0.448 1 97.69 91 ILE A O 1
ATOM 747 N N . THR A 1 92 ? 23.297 6.488 1.531 1 97.56 92 THR A N 1
ATOM 748 C CA . THR A 1 92 ? 22.578 5.742 2.564 1 97.56 92 THR A CA 1
ATOM 749 C C . THR A 1 92 ? 21.422 4.953 1.959 1 97.56 92 THR A C 1
ATOM 751 O O . THR A 1 92 ? 21.234 3.775 2.271 1 97.56 92 THR A O 1
ATOM 754 N N . THR A 1 93 ? 20.656 5.562 1.068 1 97.56 93 THR A N 1
ATOM 755 C CA . THR A 1 93 ? 19.5 4.887 0.482 1 97.56 93 THR A CA 1
ATOM 756 C C . THR A 1 93 ? 19.953 3.812 -0.506 1 97.56 93 THR A C 1
ATOM 758 O O . THR A 1 93 ? 19.312 2.764 -0.625 1 97.56 93 THR A O 1
ATOM 761 N N . TYR A 1 94 ? 21.094 4.012 -1.183 1 98 94 TYR A N 1
ATOM 762 C CA . TYR A 1 94 ? 21.609 2.996 -2.094 1 98 94 TYR A CA 1
ATOM 763 C C . TYR A 1 94 ? 22.094 1.773 -1.328 1 98 94 TYR A C 1
ATOM 765 O O . TYR A 1 94 ? 21.766 0.638 -1.683 1 98 94 TYR A O 1
ATOM 773 N N . VAL A 1 95 ? 22.828 2 -0.271 1 97.75 95 VAL A N 1
ATOM 774 C CA . VAL A 1 95 ? 23.406 0.921 0.524 1 97.75 95 VAL A CA 1
ATOM 775 C C . VAL A 1 95 ? 22.281 0.13 1.206 1 97.75 95 VAL A C 1
ATOM 777 O O . VAL A 1 95 ? 22.375 -1.091 1.349 1 97.75 95 VAL A O 1
ATOM 780 N N . GLY A 1 96 ? 21.234 0.842 1.64 1 98 96 GLY A N 1
ATOM 781 C CA . GLY A 1 96 ? 20.109 0.17 2.244 1 98 96 GLY A CA 1
ATOM 782 C C . GLY A 1 96 ? 19.219 -0.535 1.231 1 98 96 GLY A C 1
ATOM 783 O O . GLY A 1 96 ? 18.719 -1.627 1.496 1 98 96 GLY A O 1
ATOM 784 N N . PHE A 1 97 ? 19.062 0.02 0.065 1 98 97 PHE A N 1
ATOM 785 C CA . PHE A 1 97 ? 18.141 -0.453 -0.96 1 98 97 PHE A CA 1
ATOM 786 C C . PHE A 1 97 ? 18.734 -1.645 -1.708 1 98 97 PHE A C 1
ATOM 788 O O . PHE A 1 97 ? 18.016 -2.596 -2.029 1 98 97 PHE A O 1
ATOM 795 N N . LEU A 1 98 ? 20.031 -1.659 -1.928 1 97.56 98 LEU A N 1
ATOM 796 C CA . LEU A 1 98 ? 20.672 -2.633 -2.801 1 97.56 98 LEU A CA 1
ATOM 797 C C . LEU A 1 98 ? 20.484 -4.051 -2.273 1 97.56 98 LEU A C 1
ATOM 799 O O . LEU A 1 98 ? 19.984 -4.922 -2.994 1 97.56 98 LEU A O 1
ATOM 803 N N . PRO A 1 99 ? 20.812 -4.375 -1.028 1 97.5 99 PRO A N 1
ATOM 804 C CA . PRO A 1 99 ? 20.609 -5.746 -0.547 1 97.5 99 PRO A CA 1
ATOM 805 C C . PRO A 1 99 ? 19.141 -6.164 -0.559 1 97.5 99 PRO A C 1
ATOM 807 O O . PRO A 1 99 ? 18.828 -7.328 -0.815 1 97.5 99 PRO A O 1
ATOM 810 N N . LEU A 1 100 ? 18.266 -5.262 -0.321 1 98.38 100 LEU A N 1
ATOM 811 C CA . LEU A 1 100 ? 16.844 -5.574 -0.332 1 98.38 100 LEU A CA 1
ATOM 812 C C . LEU A 1 100 ? 16.359 -5.855 -1.751 1 98.38 100 LEU A C 1
ATOM 814 O O . LEU A 1 100 ? 15.539 -6.754 -1.967 1 98.38 100 LEU A O 1
ATOM 818 N N . ALA A 1 101 ? 16.859 -5.051 -2.643 1 96.88 101 ALA A N 1
ATOM 819 C CA . ALA A 1 101 ? 16.516 -5.27 -4.047 1 96.88 101 ALA A CA 1
ATOM 820 C C . ALA A 1 101 ? 17.031 -6.621 -4.531 1 96.88 101 ALA A C 1
ATOM 822 O O . ALA A 1 101 ? 16.344 -7.312 -5.297 1 96.88 101 ALA A O 1
ATOM 823 N N . MET A 1 102 ? 18.203 -6.992 -4.098 1 96.62 102 MET A N 1
ATOM 824 C CA . MET A 1 102 ? 18.766 -8.297 -4.43 1 96.62 102 MET A CA 1
ATOM 825 C C . MET A 1 102 ? 17.906 -9.422 -3.861 1 96.62 102 MET A C 1
ATOM 827 O O . MET A 1 102 ? 17.609 -10.391 -4.559 1 96.62 102 MET A O 1
ATOM 831 N N . LEU A 1 103 ? 17.469 -9.219 -2.676 1 97.69 103 LEU A N 1
ATOM 832 C CA . LEU A 1 103 ? 16.656 -10.227 -2.01 1 97.69 103 LEU A CA 1
ATOM 833 C C . LEU A 1 103 ? 15.258 -10.273 -2.6 1 97.69 103 LEU A C 1
ATOM 835 O O . LEU A 1 103 ? 14.578 -11.297 -2.527 1 97.69 103 LEU A O 1
ATOM 839 N N . ALA A 1 104 ? 14.805 -9.156 -3.207 1 97.31 104 ALA A N 1
ATOM 840 C CA . ALA A 1 104 ? 13.484 -9.102 -3.818 1 97.31 104 ALA A CA 1
ATOM 841 C C . ALA A 1 104 ? 13.445 -9.898 -5.121 1 97.31 104 ALA A C 1
ATOM 843 O O . ALA A 1 104 ? 12.367 -10.195 -5.645 1 97.31 104 ALA A O 1
ATOM 844 N N . GLY A 1 105 ? 14.602 -10.219 -5.668 1 96.25 105 GLY A N 1
ATOM 845 C CA . GLY A 1 105 ? 14.711 -11.18 -6.758 1 96.25 105 GLY A CA 1
ATOM 846 C C . GLY A 1 105 ? 14.172 -10.641 -8.07 1 96.25 105 GLY A C 1
ATOM 847 O O . GLY A 1 105 ? 13.641 -11.406 -8.883 1 96.25 105 GLY A O 1
ATOM 848 N N . TRP A 1 106 ? 14.281 -9.375 -8.266 1 93.12 106 TRP A N 1
ATOM 849 C CA . TRP A 1 106 ? 13.805 -8.758 -9.5 1 93.12 106 TRP A CA 1
ATOM 850 C C . TRP A 1 106 ? 14.719 -9.102 -10.672 1 93.12 106 TRP A C 1
ATOM 852 O O . TRP A 1 106 ? 14.266 -9.219 -11.812 1 93.12 106 TRP A O 1
ATOM 862 N N . PHE A 1 107 ? 15.969 -9.312 -10.422 1 92 107 PHE A N 1
ATOM 863 C CA . PHE A 1 107 ? 16.938 -9.578 -11.477 1 92 107 PHE A CA 1
ATOM 864 C C . PHE A 1 107 ? 17.938 -10.633 -11.031 1 92 107 PHE A C 1
ATOM 866 O O . PHE A 1 107 ? 18.109 -10.875 -9.836 1 92 107 PHE A O 1
ATOM 873 N N . PRO A 1 108 ? 18.625 -11.266 -12.062 1 93.75 108 PRO A N 1
ATOM 874 C CA . PRO A 1 108 ? 19.703 -12.195 -11.711 1 93.75 108 PRO A CA 1
ATOM 875 C C . PRO A 1 108 ? 20.859 -11.516 -11.008 1 93.75 108 PRO A C 1
ATOM 877 O O . PRO A 1 108 ? 21.125 -10.328 -11.234 1 93.75 108 PRO A O 1
ATOM 880 N N . LEU A 1 109 ? 21.531 -12.281 -10.117 1 95.62 109 LEU A N 1
ATOM 881 C CA . LEU A 1 109 ? 22.656 -11.734 -9.367 1 95.62 109 LEU A CA 1
ATOM 882 C C . LEU A 1 109 ? 23.953 -11.898 -10.148 1 95.62 109 LEU A C 1
ATOM 884 O O . LEU A 1 109 ? 24.797 -12.742 -9.797 1 95.62 109 LEU A O 1
ATOM 888 N N . THR A 1 110 ? 24.109 -11.141 -11.188 1 95.81 110 THR A N 1
ATOM 889 C CA . THR A 1 110 ? 25.328 -11.031 -11.977 1 95.81 110 THR A CA 1
ATOM 890 C C . THR A 1 110 ? 25.828 -9.594 -12.016 1 95.81 110 THR A C 1
ATOM 892 O O . THR A 1 110 ? 25.062 -8.664 -11.727 1 95.81 110 THR A O 1
ATOM 895 N N . VAL A 1 111 ? 27.062 -9.438 -12.352 1 95.62 111 VAL A N 1
ATOM 896 C CA . VAL A 1 111 ? 27.688 -8.109 -12.375 1 95.62 111 VAL A CA 1
ATOM 897 C C . VAL A 1 111 ? 26.969 -7.227 -13.391 1 95.62 111 VAL A C 1
ATOM 899 O O . VAL A 1 111 ? 26.75 -6.039 -13.148 1 95.62 111 VAL A O 1
ATOM 902 N N . HIS A 1 112 ? 26.578 -7.852 -14.469 1 96.38 112 HIS A N 1
ATOM 903 C CA . HIS A 1 112 ? 25.891 -7.117 -15.531 1 96.38 112 HIS A CA 1
ATOM 904 C C . HIS A 1 112 ? 24.578 -6.512 -15.023 1 96.38 112 HIS A C 1
ATOM 906 O O . HIS A 1 112 ? 24.328 -5.32 -15.211 1 96.38 112 HIS A O 1
ATOM 912 N N . TYR A 1 113 ? 23.75 -7.176 -14.32 1 94.31 113 TYR A N 1
ATOM 913 C CA . TYR A 1 113 ? 22.453 -6.699 -13.828 1 94.31 113 TYR A CA 1
ATOM 914 C C . TYR A 1 113 ? 22.641 -5.734 -12.664 1 94.31 113 TYR A C 1
ATOM 916 O O . TYR A 1 113 ? 21.844 -4.809 -12.492 1 94.31 113 TYR A O 1
ATOM 924 N N . LEU A 1 114 ? 23.734 -5.934 -11.891 1 95.5 114 LEU A N 1
ATOM 925 C CA . LEU A 1 114 ? 24.031 -5.012 -10.797 1 95.5 114 LEU A CA 1
ATOM 926 C C . LEU A 1 114 ? 24.375 -3.627 -11.336 1 95.5 114 LEU A C 1
ATOM 928 O O . LEU A 1 114 ? 23.953 -2.617 -10.766 1 95.5 114 LEU A O 1
ATOM 932 N N . ILE A 1 115 ? 25.094 -3.625 -12.438 1 97.06 115 ILE A N 1
ATOM 933 C CA . ILE A 1 115 ? 25.453 -2.361 -13.07 1 97.06 115 ILE A CA 1
ATOM 934 C C . ILE A 1 115 ? 24.203 -1.679 -13.617 1 97.06 115 ILE A C 1
ATOM 936 O O . ILE A 1 115 ? 24 -0.479 -13.414 1 97.06 115 ILE A O 1
ATOM 940 N N . ILE A 1 116 ? 23.406 -2.42 -14.305 1 96.06 116 ILE A N 1
ATOM 941 C CA . ILE A 1 116 ? 22.188 -1.877 -14.875 1 96.06 116 ILE A CA 1
ATOM 942 C C . ILE A 1 116 ? 21.297 -1.322 -13.758 1 96.06 116 ILE A C 1
ATOM 944 O O . ILE A 1 116 ? 20.75 -0.229 -13.883 1 96.06 116 ILE A O 1
ATOM 948 N N . PHE A 1 117 ? 21.203 -2.08 -12.688 1 95.31 117 PHE A N 1
ATOM 949 C CA . PHE A 1 117 ? 20.406 -1.657 -11.539 1 95.31 117 PHE A CA 1
ATOM 950 C C . PHE A 1 117 ? 20.922 -0.335 -10.984 1 95.31 117 PHE A C 1
ATOM 952 O O . PHE A 1 117 ? 20.141 0.568 -10.688 1 95.31 117 PHE A O 1
ATOM 959 N N . THR A 1 118 ? 22.203 -0.215 -10.836 1 97.19 118 THR A N 1
ATOM 960 C CA . THR A 1 118 ? 22.828 0.993 -10.305 1 97.19 118 THR A CA 1
ATOM 961 C C . THR A 1 118 ? 22.547 2.189 -11.211 1 97.19 118 THR A C 1
ATOM 963 O O . THR A 1 118 ? 22.203 3.27 -10.727 1 97.19 118 THR A O 1
ATOM 966 N N . ILE A 1 119 ? 22.672 1.984 -12.5 1 97.69 119 ILE A N 1
ATOM 967 C CA . ILE A 1 119 ? 22.406 3.049 -13.461 1 97.69 119 ILE A CA 1
ATOM 968 C C . ILE A 1 119 ? 20.953 3.492 -13.352 1 97.69 119 ILE A C 1
ATOM 970 O O . ILE A 1 119 ? 20.656 4.691 -13.305 1 97.69 119 ILE A O 1
ATOM 974 N N . ILE A 1 120 ? 20.062 2.553 -13.258 1 95.94 120 ILE A N 1
ATOM 975 C CA . ILE A 1 120 ? 18.641 2.857 -13.133 1 95.94 120 ILE A CA 1
ATOM 976 C C . ILE A 1 120 ? 18.375 3.631 -11.844 1 95.94 120 ILE A C 1
ATOM 978 O O . ILE A 1 120 ? 17.641 4.613 -11.836 1 95.94 120 ILE A O 1
ATOM 982 N N . PHE A 1 121 ? 18.969 3.135 -10.789 1 97.25 121 PHE A N 1
ATOM 983 C CA . PHE A 1 121 ? 18.828 3.807 -9.508 1 97.25 121 PHE A CA 1
ATOM 984 C C . PHE A 1 121 ? 19.25 5.266 -9.602 1 97.25 121 PHE A C 1
ATOM 986 O O . PHE A 1 121 ? 18.562 6.16 -9.133 1 97.25 121 PHE A O 1
ATOM 993 N N . ILE A 1 122 ? 20.391 5.488 -10.234 1 97.75 122 ILE A N 1
ATOM 994 C CA . ILE A 1 122 ? 20.938 6.836 -10.367 1 97.75 122 ILE A CA 1
ATOM 995 C C . ILE A 1 122 ? 19.984 7.695 -11.188 1 97.75 122 ILE A C 1
ATOM 997 O O . ILE A 1 122 ? 19.656 8.82 -10.805 1 97.75 122 ILE A O 1
ATOM 1001 N N . VAL A 1 123 ? 19.5 7.23 -12.289 1 97.38 123 VAL A N 1
ATOM 1002 C CA . VAL A 1 123 ? 18.609 7.965 -13.18 1 97.38 123 VAL A CA 1
ATOM 1003 C C . VAL A 1 123 ? 17.312 8.328 -12.445 1 97.38 123 VAL A C 1
ATOM 1005 O O . VAL A 1 123 ? 16.891 9.484 -12.469 1 97.38 123 VAL A O 1
ATOM 1008 N N . VAL A 1 124 ? 16.734 7.344 -11.789 1 95.62 124 VAL A N 1
ATOM 1009 C CA . VAL A 1 124 ? 15.484 7.566 -11.055 1 95.62 124 VAL A CA 1
ATOM 1010 C C . VAL A 1 124 ? 15.727 8.562 -9.922 1 95.62 124 VAL A C 1
ATOM 1012 O O . VAL A 1 124 ? 14.914 9.461 -9.703 1 95.62 124 VAL A O 1
ATOM 1015 N N . TYR A 1 125 ? 16.812 8.383 -9.266 1 96.69 125 TYR A N 1
ATOM 1016 C CA . TYR A 1 125 ? 17.141 9.273 -8.156 1 96.69 125 TYR A CA 1
ATOM 1017 C C . TYR A 1 125 ? 17.25 10.719 -8.633 1 96.69 125 TYR A C 1
ATOM 1019 O O . TYR A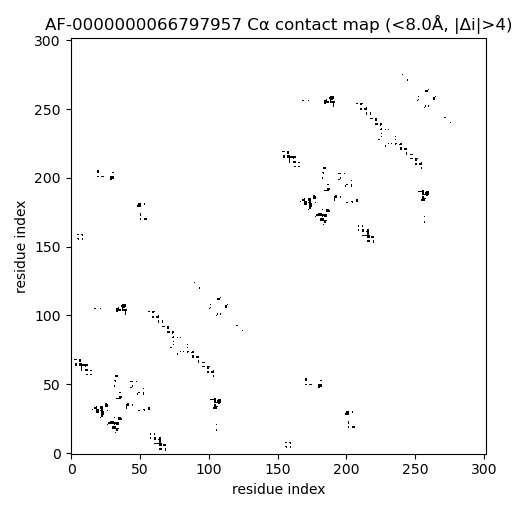 1 125 ? 16.703 11.633 -8.008 1 96.69 125 TYR A O 1
ATOM 1027 N N . VAL A 1 126 ? 17.984 10.922 -9.719 1 96.25 126 VAL A N 1
ATOM 1028 C CA . VAL A 1 126 ? 18.203 12.258 -10.266 1 96.25 126 VAL A CA 1
ATOM 1029 C C . VAL A 1 126 ? 16.859 12.859 -10.695 1 96.25 126 VAL A C 1
ATOM 1031 O O . VAL A 1 126 ? 16.594 14.039 -10.445 1 96.25 126 VAL A O 1
ATOM 1034 N N . LEU A 1 127 ? 16.031 12.086 -11.305 1 96.44 127 LEU A N 1
ATOM 1035 C CA . LEU A 1 127 ? 14.719 12.555 -11.727 1 96.44 127 LEU A CA 1
ATOM 1036 C C . LEU A 1 127 ? 13.891 13 -10.523 1 96.44 127 LEU A C 1
ATOM 1038 O O . LEU A 1 127 ? 13.297 14.086 -10.539 1 96.44 127 LEU A O 1
ATOM 1042 N N . ILE A 1 128 ? 13.852 12.172 -9.508 1 93.06 128 ILE A N 1
ATOM 1043 C CA . ILE A 1 128 ? 13.094 12.5 -8.305 1 93.06 128 ILE A CA 1
ATOM 1044 C C . ILE A 1 128 ? 13.688 13.742 -7.645 1 93.06 128 ILE A C 1
ATOM 1046 O O . ILE A 1 128 ? 12.945 14.625 -7.195 1 93.06 128 ILE A O 1
ATOM 1050 N N . TRP A 1 129 ? 15 13.836 -7.617 1 93.06 129 TRP A N 1
ATOM 1051 C CA . TRP A 1 129 ? 15.695 14.977 -7.027 1 93.06 129 TRP A CA 1
ATOM 1052 C C . TRP A 1 129 ? 15.344 16.266 -7.758 1 93.06 129 TRP A C 1
ATOM 1054 O O . TRP A 1 129 ? 15.109 17.297 -7.129 1 93.06 129 TRP A O 1
ATOM 1064 N N . ILE A 1 130 ? 15.266 16.203 -9.086 1 94.44 130 ILE A N 1
ATOM 1065 C CA . ILE A 1 130 ? 14.938 17.375 -9.898 1 94.44 130 ILE A CA 1
ATOM 1066 C C . ILE A 1 130 ? 13.508 17.828 -9.594 1 94.44 130 ILE A C 1
ATOM 1068 O O . ILE A 1 130 ? 13.258 19.016 -9.406 1 94.44 130 ILE A O 1
ATOM 1072 N N . ILE A 1 131 ? 12.633 16.906 -9.516 1 92.81 131 ILE A N 1
ATOM 1073 C CA . ILE A 1 131 ? 11.234 17.203 -9.234 1 92.81 131 ILE A CA 1
ATOM 1074 C C . ILE A 1 131 ? 11.109 17.844 -7.852 1 92.81 131 ILE A C 1
ATOM 1076 O O . ILE A 1 131 ? 10.453 18.875 -7.695 1 92.81 131 ILE A O 1
ATOM 1080 N N . GLN A 1 132 ? 11.75 17.234 -6.875 1 89.06 132 GLN A N 1
ATOM 1081 C CA . GLN A 1 132 ? 11.695 17.75 -5.512 1 89.06 132 GLN A CA 1
ATOM 1082 C C . GLN A 1 132 ? 12.336 19.141 -5.43 1 89.06 132 GLN A C 1
ATOM 1084 O O . GLN A 1 132 ? 11.875 20 -4.68 1 89.06 132 GLN A O 1
ATOM 1089 N N . PHE A 1 133 ? 13.406 19.328 -6.195 1 88.88 133 PHE A N 1
ATOM 1090 C CA . PHE A 1 133 ? 14.109 20.609 -6.211 1 88.88 133 PHE A CA 1
ATOM 1091 C C . PHE A 1 133 ? 13.188 21.719 -6.676 1 88.88 133 PHE A C 1
ATOM 1093 O O . PHE A 1 133 ? 13.117 22.781 -6.043 1 88.88 133 PHE A O 1
ATOM 1100 N N . PHE A 1 134 ? 12.477 21.469 -7.707 1 92.12 134 PHE A N 1
ATOM 1101 C CA . PHE A 1 134 ? 11.57 22.484 -8.242 1 92.12 134 PHE A CA 1
ATOM 1102 C C . PHE A 1 134 ? 10.391 22.703 -7.309 1 92.12 134 PHE A C 1
ATOM 1104 O O . PHE A 1 134 ? 9.922 23.828 -7.141 1 92.12 134 PHE A O 1
ATOM 1111 N N . LYS A 1 135 ? 9.883 21.672 -6.738 1 90.56 135 LYS A N 1
ATOM 1112 C CA . LYS A 1 135 ? 8.797 21.797 -5.766 1 90.56 135 LYS A CA 1
ATOM 1113 C C . LYS A 1 135 ? 9.227 22.656 -4.582 1 90.56 135 LYS A C 1
ATOM 1115 O O . LYS A 1 135 ? 8.492 23.562 -4.164 1 90.56 135 LYS A O 1
ATOM 1120 N N . ASN A 1 136 ? 10.391 22.375 -4.105 1 86.75 136 ASN A N 1
ATOM 1121 C CA . ASN A 1 136 ? 10.914 23.141 -2.977 1 86.75 136 ASN A CA 1
ATOM 1122 C C . ASN A 1 136 ? 11.188 24.594 -3.361 1 86.75 136 ASN A C 1
ATOM 1124 O O . ASN A 1 136 ? 10.938 25.5 -2.572 1 86.75 136 ASN A O 1
ATOM 1128 N N . LYS A 1 137 ? 11.711 24.719 -4.52 1 90.25 137 LYS A N 1
ATOM 1129 C CA . LYS A 1 137 ? 11.969 26.078 -5.008 1 90.25 137 LYS A CA 1
ATOM 1130 C C . LYS A 1 137 ? 10.672 26.891 -5.086 1 90.25 137 LYS A C 1
ATOM 1132 O O . LYS A 1 137 ? 10.633 28.047 -4.66 1 90.25 137 LYS A O 1
ATOM 1137 N N . ASN A 1 138 ? 9.695 26.297 -5.609 1 91.94 138 ASN A N 1
ATOM 1138 C CA . ASN A 1 138 ? 8.391 26.953 -5.699 1 91.94 138 ASN A CA 1
ATOM 1139 C C . ASN A 1 138 ? 7.852 27.312 -4.316 1 91.94 138 ASN A C 1
ATOM 1141 O O . ASN A 1 138 ? 7.27 28.375 -4.129 1 91.94 138 ASN A O 1
ATOM 1145 N N . TYR A 1 139 ? 7.98 26.422 -3.451 1 89 139 TYR A N 1
ATOM 1146 C CA . TYR A 1 139 ? 7.535 26.641 -2.078 1 89 139 TYR A CA 1
ATOM 1147 C C . TYR A 1 139 ? 8.258 27.828 -1.454 1 89 139 TYR A C 1
ATOM 1149 O O . TYR A 1 139 ? 7.629 28.703 -0.841 1 89 139 TYR A O 1
ATOM 1157 N N . VAL A 1 140 ? 9.555 27.969 -1.64 1 87.44 140 VAL A N 1
ATOM 1158 C CA . VAL A 1 140 ? 10.375 29.062 -1.104 1 87.44 140 VAL A CA 1
ATOM 1159 C C . VAL A 1 140 ? 9.969 30.375 -1.757 1 87.44 140 VAL A C 1
ATOM 1161 O O . VAL A 1 140 ? 9.852 31.406 -1.079 1 87.44 140 VAL A O 1
ATOM 1164 N N . ASP A 1 141 ? 9.742 30.25 -2.984 1 91.69 141 ASP A N 1
ATOM 1165 C CA . ASP A 1 141 ? 9.32 31.453 -3.711 1 91.69 141 ASP A CA 1
ATOM 1166 C C . ASP A 1 141 ? 7.988 31.969 -3.186 1 91.69 141 ASP A C 1
ATOM 1168 O O . ASP A 1 141 ? 7.793 33.188 -3.062 1 91.69 141 ASP A O 1
ATOM 1172 N N . THR A 1 142 ? 7.074 31.062 -2.92 1 91.25 142 THR A N 1
ATOM 1173 C CA . THR A 1 142 ? 5.762 31.422 -2.393 1 91.25 142 THR A CA 1
ATOM 1174 C C . THR A 1 142 ? 5.895 32.062 -1.015 1 91.25 142 THR A C 1
ATOM 1176 O O . THR A 1 142 ? 5.246 33.094 -0.732 1 91.25 142 THR A O 1
ATOM 1179 N N . ILE A 1 143 ? 6.719 31.5 -0.231 1 90.25 143 ILE A N 1
ATOM 1180 C CA . ILE A 1 143 ? 6.953 32.031 1.104 1 90.25 143 ILE A CA 1
ATOM 1181 C C . ILE A 1 143 ? 7.574 33.438 0.995 1 90.25 143 ILE A C 1
ATOM 1183 O O . ILE A 1 143 ? 7.172 34.344 1.704 1 90.25 143 ILE A O 1
ATOM 1187 N N . ASN A 1 144 ? 8.578 33.594 0.067 1 90.44 144 ASN A N 1
ATOM 1188 C CA . ASN A 1 144 ? 9.242 34.875 -0.138 1 90.44 144 ASN A CA 1
ATOM 1189 C C . ASN A 1 144 ? 8.258 35.938 -0.598 1 90.44 144 ASN A C 1
ATOM 1191 O O . ASN A 1 144 ? 8.328 37.094 -0.153 1 90.44 144 ASN A O 1
ATOM 1195 N N . LYS A 1 145 ? 7.344 35.531 -1.356 1 93.25 145 LYS A N 1
ATOM 1196 C CA . LYS A 1 145 ? 6.324 36.469 -1.853 1 93.25 145 LYS A CA 1
ATOM 1197 C C . LYS A 1 145 ? 5.402 36.906 -0.727 1 93.25 145 LYS A C 1
ATOM 1199 O O . LYS A 1 145 ? 5.062 38.094 -0.637 1 93.25 145 LYS A O 1
ATOM 1204 N N . GLN A 1 146 ? 4.992 36.031 0.112 1 91.88 146 GLN A N 1
ATOM 1205 C CA . GLN A 1 146 ? 4.121 36.344 1.238 1 91.88 146 GLN A CA 1
ATOM 1206 C C . GLN A 1 146 ? 4.824 37.25 2.23 1 91.88 146 GLN A C 1
ATOM 1208 O O . GLN A 1 146 ? 4.207 38.188 2.777 1 91.88 146 GLN A O 1
ATOM 1213 N N . LEU A 1 147 ? 6.062 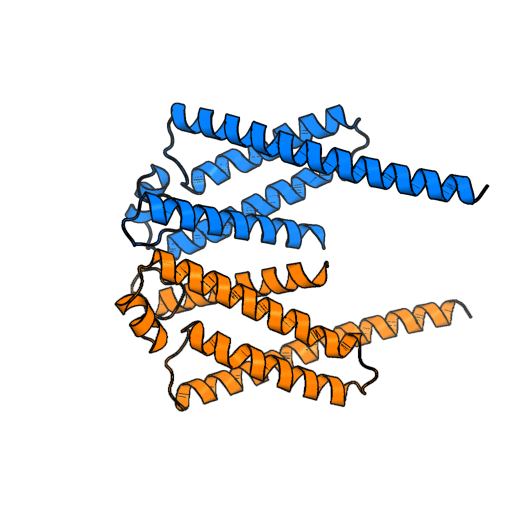37.094 2.502 1 89.44 147 LEU A N 1
ATOM 1214 C CA . LEU A 1 147 ? 6.84 37.906 3.428 1 89.44 147 LEU A CA 1
ATOM 1215 C C . LEU A 1 147 ? 7.023 39.344 2.887 1 89.44 147 LEU A C 1
ATOM 1217 O O . LEU A 1 147 ? 7.008 40.312 3.65 1 89.44 147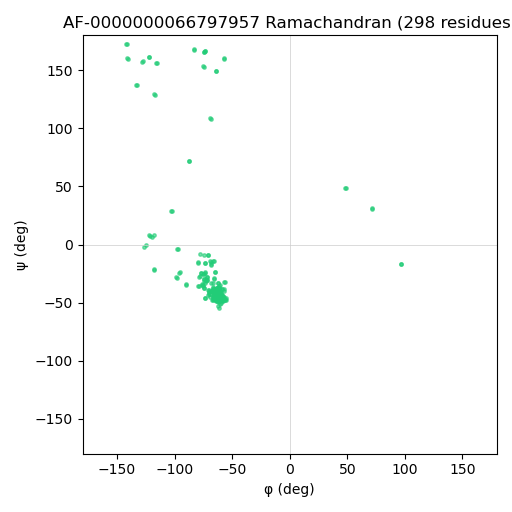 LEU A O 1
ATOM 1221 N N . LYS A 1 148 ? 7.105 39.438 1.651 1 92.06 148 LYS A N 1
ATOM 1222 C CA . LYS A 1 148 ? 7.25 40.75 1.014 1 92.06 148 LYS A CA 1
ATOM 1223 C C . LYS A 1 148 ? 5.949 41.531 1.091 1 92.06 148 LYS A C 1
ATOM 1225 O O . LYS A 1 148 ? 5.973 42.781 1.17 1 92.06 148 LYS A O 1
ATOM 1230 N N . GLN A 1 149 ? 4.992 40.812 1.131 1 87.94 149 GLN A N 1
ATOM 1231 C CA . GLN A 1 149 ? 3.693 41.5 1.207 1 87.94 149 GLN A CA 1
ATOM 1232 C C . GLN A 1 149 ? 3.41 41.969 2.623 1 87.94 149 GLN A C 1
ATOM 1234 O O . GLN A 1 149 ? 2.602 42.906 2.818 1 87.94 149 GLN A O 1
ATOM 1239 N N . LEU A 1 150 ? 3.883 41.375 3.562 1 80.62 150 LEU A N 1
ATOM 1240 C CA . LEU A 1 150 ? 3.703 41.781 4.949 1 80.62 150 LEU A CA 1
ATOM 1241 C C . LEU A 1 150 ? 4.566 43 5.277 1 80.62 150 LEU A C 1
ATOM 1243 O O . LEU A 1 150 ? 4.297 43.688 6.242 1 80.62 150 LEU A O 1
ATOM 1247 N N . LYS A 1 151 ? 5.379 43.406 4.539 1 69.38 151 LYS A N 1
ATOM 1248 C CA . LYS A 1 151 ? 6.133 44.656 4.695 1 69.38 151 LYS A CA 1
ATOM 1249 C C . LYS A 1 151 ? 5.48 45.781 3.924 1 69.38 151 LYS A C 1
ATOM 1251 O O . LYS A 1 151 ? 4.938 45.594 2.836 1 69.38 151 LYS A O 1
ATOM 1256 N N . MET B 1 1 ? -5.672 15.547 0.611 1 48.72 1 MET B N 1
ATOM 1257 C CA . MET B 1 1 ? -4.93 14.555 -0.157 1 48.72 1 MET B CA 1
ATOM 1258 C C . MET B 1 1 ? -4.336 13.492 0.761 1 48.72 1 MET B C 1
ATOM 1260 O O . MET B 1 1 ? -4.297 12.312 0.407 1 48.72 1 MET B O 1
ATOM 1264 N N . LYS B 1 2 ? -4.004 13.82 2.057 1 62.72 2 LYS B N 1
ATOM 1265 C CA . LYS B 1 2 ? -3.309 12.977 3.025 1 62.72 2 LYS B CA 1
ATOM 1266 C C . LYS B 1 2 ? -4.188 11.812 3.469 1 62.72 2 LYS B C 1
ATOM 1268 O O . LYS B 1 2 ? -3.711 10.68 3.584 1 62.72 2 LYS B O 1
ATOM 1273 N N . ASN B 1 3 ? -5.434 11.953 3.148 1 85.19 3 ASN B N 1
ATOM 1274 C CA . ASN B 1 3 ? -6.355 10.953 3.682 1 85.19 3 ASN B CA 1
ATOM 1275 C C . ASN B 1 3 ? -6.625 9.844 2.672 1 85.19 3 ASN B C 1
ATOM 1277 O O . ASN B 1 3 ? -6.754 8.68 3.047 1 85.19 3 ASN B O 1
ATOM 1281 N N . LEU B 1 4 ? -6.398 10.305 1.381 1 92.19 4 LEU B N 1
ATOM 1282 C CA . LEU B 1 4 ? -6.672 9.297 0.359 1 92.19 4 LEU B CA 1
ATOM 1283 C C . LEU B 1 4 ? -5.578 8.234 0.337 1 92.19 4 LEU B C 1
ATOM 1285 O O . LEU B 1 4 ? -5.871 7.035 0.348 1 92.19 4 LEU B O 1
ATOM 1289 N N . LYS B 1 5 ? -4.352 8.68 0.364 1 93 5 LYS B N 1
ATOM 1290 C CA . LYS B 1 5 ? -3.227 7.75 0.338 1 93 5 LYS B CA 1
ATOM 1291 C C . LYS B 1 5 ? -3.279 6.789 1.521 1 93 5 LYS B C 1
ATOM 1293 O O . LYS B 1 5 ? -2.963 5.605 1.382 1 93 5 LYS B O 1
ATOM 1298 N N . ASN B 1 6 ? -3.66 7.297 2.594 1 93.5 6 ASN B N 1
ATOM 1299 C CA . ASN B 1 6 ? -3.771 6.461 3.787 1 93.5 6 ASN B CA 1
ATOM 1300 C C . ASN B 1 6 ? -4.828 5.371 3.611 1 93.5 6 ASN B C 1
ATOM 1302 O O . ASN B 1 6 ? -4.586 4.207 3.936 1 93.5 6 ASN B O 1
ATOM 1306 N N . SER B 1 7 ? -5.934 5.766 3.061 1 95.12 7 SER B N 1
ATOM 1307 C CA . SER B 1 7 ? -7.012 4.809 2.84 1 95.12 7 SER B CA 1
ATOM 1308 C C . SER B 1 7 ? -6.605 3.742 1.828 1 95.12 7 SER B C 1
ATOM 1310 O O . SER B 1 7 ? -6.922 2.562 2.002 1 95.12 7 SER B O 1
ATOM 1312 N N . LEU B 1 8 ? -5.922 4.207 0.814 1 97.06 8 LEU B N 1
ATOM 1313 C CA . LEU B 1 8 ? -5.461 3.275 -0.21 1 97.06 8 LEU B CA 1
ATOM 1314 C C . LEU B 1 8 ? -4.43 2.307 0.361 1 97.06 8 LEU B C 1
ATOM 1316 O O . LEU B 1 8 ? -4.461 1.111 0.063 1 97.06 8 LEU B O 1
ATOM 1320 N N . PHE B 1 9 ? -3.576 2.84 1.199 1 97 9 PHE B N 1
ATOM 1321 C CA . PHE B 1 9 ? -2.541 2.021 1.82 1 97 9 PHE B CA 1
ATOM 1322 C C . PHE B 1 9 ? -3.158 0.951 2.709 1 97 9 PHE B C 1
ATOM 1324 O O . PHE B 1 9 ? -2.805 -0.226 2.611 1 97 9 PHE B O 1
ATOM 1331 N N . ILE B 1 10 ? -4.039 1.322 3.518 1 95.06 10 ILE B N 1
ATOM 1332 C CA . ILE B 1 10 ? -4.695 0.401 4.441 1 95.06 10 ILE B CA 1
ATOM 1333 C C . ILE B 1 10 ? -5.43 -0.682 3.652 1 95.06 10 ILE B C 1
ATOM 1335 O O . ILE B 1 10 ? -5.336 -1.867 3.977 1 95.06 10 ILE B O 1
ATOM 1339 N N . SER B 1 11 ? -6.125 -0.263 2.613 1 97 11 SER B N 1
ATOM 1340 C CA . SER B 1 11 ? -6.887 -1.223 1.819 1 97 11 SER B CA 1
ATOM 1341 C C . SER B 1 11 ? -5.961 -2.213 1.116 1 97 11 SER B C 1
ATOM 1343 O O . SER B 1 11 ? -6.293 -3.393 0.986 1 97 11 SER B O 1
ATOM 1345 N N . LEU B 1 12 ? -4.871 -1.731 0.652 1 97.56 12 LEU B N 1
ATOM 1346 C CA . LEU B 1 12 ? -3.906 -2.602 -0.012 1 97.56 12 LEU B CA 1
ATOM 1347 C C . LEU B 1 12 ? -3.334 -3.625 0.963 1 97.56 12 LEU B C 1
ATOM 1349 O O . LEU B 1 12 ? -3.203 -4.805 0.626 1 97.56 12 LEU B O 1
ATOM 1353 N N . ILE B 1 13 ? -3.021 -3.184 2.164 1 97.5 13 ILE B N 1
ATOM 1354 C CA . ILE B 1 13 ? -2.48 -4.07 3.188 1 97.5 13 ILE B CA 1
ATOM 1355 C C . ILE B 1 13 ? -3.52 -5.129 3.553 1 97.5 13 ILE B C 1
ATOM 1357 O O . ILE B 1 13 ? -3.191 -6.312 3.678 1 97.5 13 ILE B O 1
ATOM 1361 N N . ILE B 1 14 ? -4.711 -4.73 3.67 1 95.75 14 ILE B N 1
ATOM 1362 C CA . ILE B 1 14 ? -5.777 -5.664 4.016 1 95.75 14 ILE B CA 1
ATOM 1363 C C . ILE B 1 14 ? -5.988 -6.656 2.875 1 95.75 14 ILE B C 1
ATOM 1365 O O . ILE B 1 14 ? -6.094 -7.863 3.105 1 95.75 14 ILE B O 1
ATOM 1369 N N . GLY B 1 15 ? -6.016 -6.129 1.646 1 97.06 15 GLY B N 1
ATOM 1370 C CA . GLY B 1 15 ? -6.148 -7 0.488 1 97.06 15 GLY B CA 1
ATOM 1371 C C . GLY B 1 15 ? -5.043 -8.031 0.391 1 97.06 15 GLY B C 1
ATOM 1372 O O . GLY B 1 15 ? -5.312 -9.219 0.168 1 97.06 15 GLY B O 1
ATOM 1373 N N . LEU B 1 16 ? -3.848 -7.578 0.581 1 97.81 16 LEU B N 1
ATOM 1374 C CA . LEU B 1 16 ? -2.701 -8.484 0.525 1 97.81 16 LEU B CA 1
ATOM 1375 C C . LEU B 1 16 ? -2.752 -9.5 1.662 1 97.81 16 LEU B C 1
ATOM 1377 O O . LEU B 1 16 ? -2.436 -10.672 1.466 1 97.81 16 LEU B O 1
ATOM 1381 N N . SER B 1 17 ? -3.133 -9.055 2.861 1 97.31 17 SER B N 1
ATOM 1382 C CA . SER B 1 17 ? -3.244 -9.953 4.004 1 97.31 17 SER B CA 1
ATOM 1383 C C . SER B 1 17 ? -4.301 -11.031 3.764 1 97.31 17 SER B C 1
ATOM 1385 O O . SER B 1 17 ? -4.066 -12.203 4.039 1 97.31 17 SER B O 1
ATOM 1387 N N . LEU B 1 18 ? -5.414 -10.609 3.223 1 95.44 18 LEU B N 1
ATOM 1388 C CA . LEU B 1 18 ? -6.48 -11.562 2.928 1 95.44 18 LEU B CA 1
ATOM 1389 C C . LEU B 1 18 ? -6.059 -12.531 1.828 1 95.44 18 LEU B C 1
ATOM 1391 O O . LEU B 1 18 ? -6.402 -13.711 1.87 1 95.44 18 LEU B O 1
ATOM 1395 N N . SER B 1 19 ? -5.359 -11.984 0.841 1 96.69 19 SER B N 1
ATOM 1396 C CA . SER B 1 19 ? -4.863 -12.859 -0.221 1 96.69 19 SER B CA 1
ATOM 1397 C C . SER B 1 19 ? -3.947 -13.938 0.335 1 96.69 19 SER B C 1
ATOM 1399 O O . SER B 1 19 ? -4.035 -15.102 -0.069 1 96.69 19 SER B O 1
ATOM 1401 N N . LEU B 1 20 ? -3.072 -13.539 1.27 1 96.81 20 LEU B N 1
ATOM 1402 C CA . LEU B 1 20 ? -2.184 -14.508 1.911 1 96.81 20 LEU B CA 1
ATOM 1403 C C . LEU B 1 20 ? -2.979 -15.508 2.744 1 96.81 20 LEU B C 1
ATOM 1405 O O . LEU B 1 20 ? -2.721 -16.703 2.691 1 96.81 20 LEU B O 1
ATOM 1409 N N . PHE B 1 21 ? -3.906 -15 3.449 1 95.31 21 PHE B N 1
ATOM 1410 C CA . PHE B 1 21 ? -4.746 -15.82 4.312 1 95.31 21 PHE B CA 1
ATOM 1411 C C . PHE B 1 21 ? -5.5 -16.859 3.502 1 95.31 21 PHE B C 1
ATOM 1413 O O . PHE B 1 21 ? -5.441 -18.062 3.812 1 95.31 21 PHE B O 1
ATOM 1420 N N . PHE B 1 22 ? -6.125 -16.484 2.387 1 92.5 22 PHE B N 1
ATOM 1421 C CA . PHE B 1 22 ? -6.922 -17.391 1.581 1 92.5 22 PHE B CA 1
ATOM 1422 C C . PHE B 1 22 ? -6.027 -18.359 0.805 1 92.5 22 PHE B C 1
ATOM 1424 O O . PHE B 1 22 ? -6.395 -19.516 0.577 1 92.5 22 PHE B O 1
ATOM 1431 N N . SER B 1 23 ? -4.875 -17.891 0.417 1 94.62 23 SER B N 1
ATOM 1432 C CA . SER B 1 23 ? -3.932 -18.781 -0.263 1 94.62 23 SER B CA 1
ATOM 1433 C C . SER B 1 23 ? -3.445 -19.891 0.664 1 94.62 23 SER B C 1
ATOM 1435 O O . SER B 1 23 ? -3.312 -21.047 0.245 1 94.62 23 SER B O 1
ATOM 1437 N N . MET B 1 24 ? -3.195 -19.531 1.913 1 93.12 24 MET B N 1
ATOM 1438 C CA . MET B 1 24 ? -2.736 -20.531 2.887 1 93.12 24 MET B CA 1
ATOM 1439 C C . MET B 1 24 ? -3.82 -21.562 3.164 1 93.12 24 MET B C 1
ATOM 1441 O O . MET B 1 24 ? -3.521 -22.734 3.375 1 93.12 24 MET B O 1
ATOM 1445 N N . LEU B 1 25 ? -5.039 -21.141 3.035 1 91.19 25 LEU B N 1
ATOM 1446 C CA . LEU B 1 25 ? -6.156 -22.016 3.393 1 91.19 25 LEU B CA 1
ATOM 1447 C C . LEU B 1 25 ? -6.605 -22.844 2.195 1 91.19 25 LEU B C 1
ATOM 1449 O O . LEU B 1 25 ? -6.98 -24 2.348 1 91.19 25 LEU B O 1
ATOM 1453 N N . PHE B 1 26 ? -6.516 -22.219 0.992 1 89.94 26 PHE B N 1
ATOM 1454 C CA . PHE B 1 26 ? -7.281 -22.844 -0.082 1 89.94 26 PHE B CA 1
ATOM 1455 C C . PHE B 1 26 ? -6.383 -23.156 -1.275 1 89.94 26 PHE B C 1
ATOM 1457 O O . PHE B 1 26 ? -6.844 -23.719 -2.273 1 89.94 26 PHE B O 1
ATOM 1464 N N . ALA B 1 27 ? -5.109 -22.859 -1.263 1 91.38 27 ALA B N 1
ATOM 1465 C CA . ALA B 1 27 ? -4.352 -22.906 -2.512 1 91.38 27 ALA B CA 1
ATOM 1466 C C . ALA B 1 27 ? -3.219 -23.922 -2.418 1 91.38 27 ALA B C 1
ATOM 1468 O O . ALA B 1 27 ? -2.379 -24.016 -3.318 1 91.38 27 ALA B O 1
ATOM 1469 N N . ASP B 1 28 ? -3.078 -24.703 -1.414 1 92.44 28 ASP B N 1
ATOM 1470 C CA . ASP B 1 28 ? -2.143 -25.812 -1.269 1 92.44 28 ASP B CA 1
ATOM 1471 C C . ASP B 1 28 ? -0.727 -25.391 -1.66 1 92.44 28 ASP B C 1
ATOM 1473 O O . ASP B 1 28 ? -0.096 -26.031 -2.508 1 92.44 28 ASP B O 1
ATOM 1477 N N . GLY B 1 29 ? -0.271 -24.234 -1.11 1 92.75 29 GLY B N 1
ATOM 1478 C CA . GLY B 1 29 ? 1.104 -23.797 -1.311 1 92.75 29 GLY B CA 1
ATOM 1479 C C . GLY B 1 29 ? 1.259 -22.797 -2.439 1 92.75 29 GLY B C 1
ATOM 1480 O O . GLY B 1 29 ? 2.293 -22.141 -2.553 1 92.75 29 GLY B O 1
ATOM 1481 N N . LYS B 1 30 ? 0.238 -22.719 -3.301 1 95.81 30 LYS B N 1
ATOM 1482 C CA . LYS B 1 30 ? 0.24 -21.719 -4.363 1 95.81 30 LYS B CA 1
ATOM 1483 C C . LYS B 1 30 ? -0.263 -20.359 -3.848 1 95.81 30 LYS B C 1
ATOM 1485 O O . LYS B 1 30 ? -0.754 -20.266 -2.723 1 95.81 30 LYS B O 1
ATOM 1490 N N . TYR B 1 31 ? -0.045 -19.406 -4.684 1 97.06 31 TYR B N 1
ATOM 1491 C CA . TYR B 1 31 ? -0.534 -18.078 -4.301 1 97.06 31 TYR B CA 1
ATOM 1492 C C . TYR B 1 31 ? -1.585 -17.578 -5.285 1 97.06 31 TYR B C 1
ATOM 1494 O O . TYR B 1 31 ? -1.354 -17.562 -6.496 1 97.06 31 TYR B O 1
ATOM 1502 N N . TYR B 1 32 ? -2.646 -17.172 -4.695 1 96.69 32 TYR B N 1
ATOM 1503 C CA . TYR B 1 32 ? -3.707 -16.5 -5.43 1 96.69 32 TYR B CA 1
ATOM 1504 C C . TYR B 1 32 ? -4.164 -15.25 -4.684 1 96.69 32 TYR B C 1
ATOM 1506 O O . TYR B 1 32 ? -4.281 -15.25 -3.457 1 96.69 32 TYR B O 1
ATOM 1514 N N . PRO B 1 33 ? -4.367 -14.18 -5.445 1 97.5 33 PRO B N 1
ATOM 1515 C CA . PRO B 1 33 ? -4.785 -12.953 -4.77 1 97.5 33 PRO B CA 1
ATOM 1516 C C . PRO B 1 33 ? -6.223 -13.023 -4.254 1 97.5 33 PRO B C 1
ATOM 1518 O O . PRO B 1 33 ? -6.68 -12.102 -3.568 1 97.5 33 PRO B O 1
ATOM 1521 N N . LEU B 1 34 ? -6.973 -14.016 -4.582 1 96.56 34 LEU B N 1
ATOM 1522 C CA . LEU B 1 34 ? -8.344 -14.297 -4.16 1 96.56 34 LEU B CA 1
ATOM 1523 C C . LEU B 1 34 ? -8.539 -15.797 -3.943 1 96.56 34 LEU B C 1
ATOM 1525 O O . LEU B 1 34 ? -7.602 -16.578 -4.094 1 96.56 34 LEU B O 1
ATOM 1529 N N . ASN B 1 35 ? -9.688 -16.219 -3.418 1 95.12 35 ASN B N 1
ATOM 1530 C CA . ASN B 1 35 ? -10.031 -17.625 -3.305 1 95.12 35 ASN B CA 1
ATOM 1531 C C . ASN B 1 35 ? -10.297 -18.25 -4.672 1 95.12 35 ASN B C 1
ATOM 1533 O O . ASN B 1 35 ? -11.312 -17.969 -5.305 1 95.12 35 ASN B O 1
ATOM 1537 N N . PRO B 1 36 ? -9.383 -19.094 -5.109 1 94.06 36 PRO B N 1
ATOM 1538 C CA . PRO B 1 36 ? -9.531 -19.641 -6.461 1 94.06 36 PRO B CA 1
ATOM 1539 C C . PRO B 1 36 ? -10.742 -20.562 -6.59 1 94.06 36 PRO B C 1
ATOM 1541 O O . PRO B 1 36 ? -11.195 -20.844 -7.703 1 94.06 36 PRO B O 1
ATOM 1544 N N . GLN B 1 37 ? -11.305 -20.969 -5.461 1 93.19 37 GLN B N 1
ATOM 1545 C CA . GLN B 1 37 ? -12.43 -21.891 -5.473 1 93.19 37 GLN B CA 1
ATOM 1546 C C . GLN B 1 37 ? -13.758 -21.141 -5.352 1 93.19 37 GLN B C 1
ATOM 1548 O O . GLN B 1 37 ? -14.828 -21.75 -5.441 1 93.19 37 GLN B O 1
ATOM 1553 N N . SER B 1 38 ? -13.672 -19.922 -5.188 1 94.62 38 SER B N 1
ATOM 1554 C CA . SER B 1 38 ? -14.891 -19.109 -5.125 1 94.62 38 SER B CA 1
ATOM 1555 C C . SER B 1 38 ? -15.516 -18.953 -6.504 1 94.62 38 SER B C 1
ATOM 1557 O O . SER B 1 38 ? -14.883 -19.25 -7.52 1 94.62 38 SER B O 1
ATOM 1559 N N . THR B 1 39 ? -16.797 -18.469 -6.52 1 95.38 39 THR B N 1
ATOM 1560 C CA . THR B 1 39 ? -17.516 -18.266 -7.773 1 95.38 39 THR B CA 1
ATOM 1561 C C . THR B 1 39 ? -16.75 -17.328 -8.695 1 95.38 39 THR B C 1
ATOM 1563 O O . THR B 1 39 ? -16.516 -17.656 -9.859 1 95.38 39 THR B O 1
ATOM 1566 N N . ILE B 1 40 ? -16.297 -16.234 -8.18 1 96.88 40 ILE B N 1
ATOM 1567 C CA . ILE B 1 40 ? -15.586 -15.234 -8.969 1 96.88 40 ILE B CA 1
ATOM 1568 C C . ILE B 1 40 ? -14.172 -15.727 -9.289 1 96.88 40 ILE B C 1
ATOM 1570 O O . ILE B 1 40 ? -13.648 -15.453 -10.367 1 96.88 40 ILE B O 1
ATOM 1574 N N . GLY B 1 41 ? -13.539 -16.422 -8.336 1 96.5 41 GLY B N 1
ATOM 1575 C CA . GLY B 1 41 ? -12.234 -17.031 -8.594 1 96.5 41 GLY B CA 1
ATOM 1576 C C . GLY B 1 41 ? -12.234 -17.953 -9.789 1 96.5 41 GLY B C 1
ATOM 1577 O O . GLY B 1 41 ? -11.367 -17.844 -10.664 1 96.5 41 GLY B O 1
ATOM 1578 N N . ILE B 1 42 ? -13.25 -18.828 -9.828 1 96.62 42 ILE B N 1
ATOM 1579 C CA . ILE B 1 42 ? -13.375 -19.781 -10.93 1 96.62 42 ILE B CA 1
ATOM 1580 C C . ILE B 1 42 ? -13.602 -19.031 -12.234 1 96.62 42 ILE B C 1
ATOM 1582 O O . ILE B 1 42 ? -12.969 -19.328 -13.25 1 96.62 42 ILE B O 1
ATOM 1586 N N . LEU B 1 43 ? -14.484 -18.062 -12.164 1 97.44 43 LEU B N 1
ATOM 1587 C CA . LEU B 1 43 ? -14.773 -17.25 -13.344 1 97.44 43 LEU B CA 1
ATOM 1588 C C . LEU B 1 43 ? -13.516 -16.562 -13.859 1 97.44 43 LEU B C 1
ATOM 1590 O O . LEU B 1 43 ? -13.219 -16.609 -15.055 1 97.44 43 LEU B O 1
ATOM 1594 N N . TYR B 1 44 ? -12.734 -15.906 -12.961 1 98.12 44 TYR B N 1
ATOM 1595 C CA . TYR B 1 44 ? -11.539 -15.164 -13.336 1 98.12 44 TYR B CA 1
ATOM 1596 C C . TYR B 1 44 ? -10.492 -16.078 -13.961 1 98.12 44 TYR B C 1
ATOM 1598 O O . TYR B 1 44 ? -9.938 -15.773 -15.016 1 98.12 44 TYR B O 1
ATOM 1606 N N . TYR B 1 45 ? -10.289 -17.188 -13.344 1 96.44 45 TYR B N 1
ATOM 1607 C CA . TYR B 1 45 ? -9.195 -18.047 -13.789 1 96.44 45 TYR B CA 1
ATOM 1608 C C . TYR B 1 45 ? -9.586 -18.844 -15.023 1 96.44 45 TYR B C 1
ATOM 1610 O O . TYR B 1 45 ? -8.727 -19.391 -15.711 1 96.44 45 TYR B O 1
ATOM 1618 N N . THR B 1 46 ? -10.898 -18.953 -15.391 1 97.12 46 THR B N 1
ATOM 1619 C CA . THR B 1 46 ? -11.352 -19.547 -16.641 1 97.12 46 THR B CA 1
ATOM 1620 C C . THR B 1 46 ? -11.109 -18.594 -17.812 1 97.12 46 THR B C 1
ATOM 1622 O O . THR B 1 46 ? -10.867 -19.031 -18.938 1 97.12 46 THR B O 1
ATOM 1625 N N . HIS B 1 47 ? -11.047 -17.266 -17.516 1 97.69 47 HIS B N 1
ATOM 1626 C CA . HIS B 1 47 ? -11.055 -16.312 -18.609 1 97.69 47 HIS B CA 1
ATOM 1627 C C . HIS B 1 47 ? -9.766 -15.492 -18.641 1 97.69 47 HIS B C 1
ATOM 1629 O O . HIS B 1 47 ? -9.445 -14.867 -19.641 1 97.69 47 HIS B O 1
ATOM 1635 N N . PHE B 1 48 ? -9.086 -15.438 -17.516 1 97.56 48 PHE B N 1
ATOM 1636 C CA . PHE B 1 48 ? -7.926 -14.555 -17.422 1 97.56 48 PHE B CA 1
ATOM 1637 C C . PHE B 1 48 ? -6.707 -15.32 -16.906 1 97.56 48 PHE B C 1
ATOM 1639 O O . PHE B 1 48 ? -6.844 -16.359 -16.266 1 97.56 48 PHE B O 1
ATOM 1646 N N . THR B 1 49 ? -5.535 -14.781 -17.219 1 97.25 49 THR B N 1
ATOM 1647 C CA . THR B 1 49 ? -4.297 -15.328 -16.672 1 97.25 49 THR B CA 1
ATOM 1648 C C . THR B 1 49 ? -4.145 -14.953 -15.203 1 97.25 49 THR B C 1
ATOM 1650 O O . THR B 1 49 ? -4.832 -14.062 -14.703 1 97.25 49 THR B O 1
ATOM 1653 N N . GLU B 1 50 ? -3.246 -15.586 -14.484 1 97.19 50 GLU B N 1
ATOM 1654 C CA . GLU B 1 50 ? -2.994 -15.281 -13.078 1 97.19 50 GLU B CA 1
ATOM 1655 C C . GLU B 1 50 ? -2.514 -13.844 -12.898 1 97.19 50 GLU B C 1
ATOM 1657 O O . GLU B 1 50 ? -2.893 -13.172 -11.938 1 97.19 50 GLU B O 1
ATOM 1662 N N . THR B 1 51 ? -1.682 -13.414 -13.789 1 97.19 51 THR B N 1
ATOM 1663 C CA . THR B 1 51 ? -1.15 -12.055 -13.734 1 97.19 51 THR B CA 1
ATOM 1664 C C . THR B 1 51 ? -2.271 -11.031 -13.875 1 97.19 51 THR B C 1
ATOM 1666 O O . THR B 1 51 ? -2.309 -10.039 -13.141 1 97.19 51 THR B O 1
ATOM 1669 N N . THR B 1 52 ? -3.176 -11.242 -14.766 1 97.75 52 THR B N 1
ATOM 1670 C CA . THR B 1 52 ? -4.309 -10.344 -14.969 1 97.75 52 THR B CA 1
ATOM 1671 C C . THR B 1 52 ? -5.215 -10.336 -13.734 1 97.75 52 THR B C 1
ATOM 1673 O O . THR B 1 52 ? -5.715 -9.289 -13.328 1 97.75 52 THR B O 1
ATOM 1676 N N . VAL B 1 53 ? -5.391 -11.516 -13.18 1 98.19 53 VAL B N 1
ATOM 1677 C CA . VAL B 1 53 ? -6.23 -11.625 -11.992 1 98.19 53 VAL B CA 1
ATOM 1678 C C . VAL B 1 53 ? -5.605 -10.836 -10.836 1 98.19 53 VAL B C 1
ATOM 1680 O O . VAL B 1 53 ? -6.309 -10.172 -10.078 1 98.19 53 VAL B O 1
ATOM 1683 N N . MET B 1 54 ? -4.277 -10.891 -10.719 1 98.38 54 MET B N 1
ATOM 1684 C CA . MET B 1 54 ? -3.588 -10.109 -9.703 1 98.38 54 MET B CA 1
ATOM 1685 C C . MET B 1 54 ? -3.801 -8.617 -9.93 1 98.38 54 MET B C 1
ATOM 1687 O O . MET B 1 54 ? -4.066 -7.871 -8.977 1 98.38 54 MET B O 1
ATOM 1691 N N . LEU B 1 55 ? -3.727 -8.203 -11.141 1 98.12 55 LEU B N 1
ATOM 1692 C CA . LEU B 1 55 ? -3.957 -6.801 -11.469 1 98.12 55 LEU B CA 1
ATOM 1693 C C . LEU B 1 55 ? -5.375 -6.379 -11.102 1 98.12 55 LEU B C 1
ATOM 1695 O O . LEU B 1 55 ? -5.574 -5.332 -10.477 1 98.12 55 LEU B O 1
ATOM 1699 N N . ILE B 1 56 ? -6.355 -7.188 -11.469 1 98.38 56 ILE B N 1
ATOM 1700 C CA . ILE B 1 56 ? -7.754 -6.914 -11.148 1 98.38 56 ILE B CA 1
ATOM 1701 C C . ILE B 1 56 ? -7.926 -6.809 -9.641 1 98.38 56 ILE B C 1
ATOM 1703 O O . ILE B 1 56 ? -8.578 -5.887 -9.148 1 98.38 56 ILE B O 1
ATOM 1707 N N . SER B 1 57 ? -7.312 -7.734 -8.938 1 98.5 57 SER B N 1
ATOM 1708 C CA . SER B 1 57 ? -7.422 -7.754 -7.48 1 98.5 57 SER B CA 1
ATOM 1709 C C . SER B 1 57 ? -6.848 -6.48 -6.863 1 98.5 57 SER B C 1
ATOM 1711 O O . SER B 1 57 ? -7.461 -5.883 -5.977 1 98.5 57 SER B O 1
ATOM 1713 N N . ILE B 1 58 ? -5.672 -6.066 -7.344 1 98.44 58 ILE B N 1
ATOM 1714 C CA . ILE B 1 58 ? -5.039 -4.852 -6.836 1 98.44 58 ILE B CA 1
ATOM 1715 C C . ILE B 1 58 ? -5.957 -3.656 -7.07 1 98.44 58 ILE B C 1
ATOM 1717 O O . ILE B 1 58 ? -6.164 -2.84 -6.168 1 98.44 58 ILE B O 1
ATOM 1721 N N . ILE B 1 59 ? -6.539 -3.531 -8.219 1 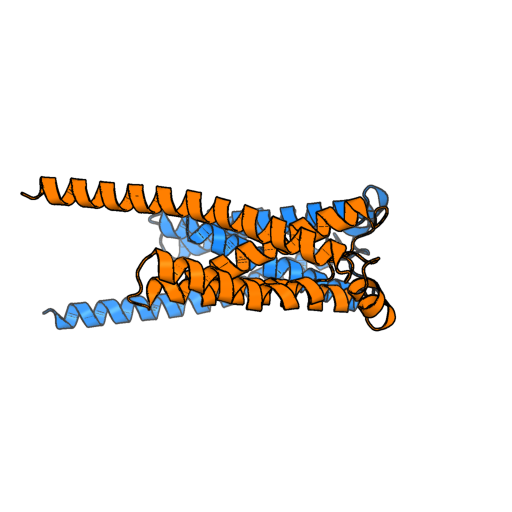98.56 59 ILE B N 1
ATOM 1722 C CA . ILE B 1 59 ? -7.438 -2.436 -8.57 1 98.56 59 ILE B CA 1
ATOM 1723 C C . ILE B 1 59 ? -8.656 -2.457 -7.652 1 98.56 59 ILE B C 1
ATOM 1725 O O . ILE B 1 59 ? -9.078 -1.414 -7.145 1 98.56 59 ILE B O 1
ATOM 1729 N N . LEU B 1 60 ? -9.227 -3.619 -7.422 1 98.62 60 LEU B N 1
ATOM 1730 C CA . LEU B 1 60 ? -10.391 -3.756 -6.555 1 98.62 60 LEU B CA 1
ATOM 1731 C C . LEU B 1 60 ? -10.055 -3.348 -5.125 1 98.62 60 LEU B C 1
ATOM 1733 O O . LEU B 1 60 ? -10.844 -2.666 -4.465 1 98.62 60 LEU B O 1
ATOM 1737 N N . TRP B 1 61 ? -8.852 -3.789 -4.648 1 98.38 61 TRP B N 1
ATOM 1738 C CA . TRP B 1 61 ? -8.422 -3.387 -3.312 1 98.38 61 TRP B CA 1
ATOM 1739 C C . TRP B 1 61 ? -8.312 -1.869 -3.211 1 98.38 61 TRP B C 1
ATOM 1741 O O . TRP B 1 61 ? -8.758 -1.271 -2.23 1 98.38 61 TRP B O 1
ATOM 1751 N N . LEU B 1 62 ? -7.742 -1.277 -4.211 1 98.44 62 LEU B N 1
ATOM 1752 C CA . LEU B 1 62 ? -7.59 0.173 -4.219 1 98.44 62 LEU B CA 1
ATOM 1753 C C . LEU B 1 62 ? -8.945 0.864 -4.281 1 98.44 62 LEU B C 1
ATOM 1755 O O . LEU B 1 62 ? -9.164 1.878 -3.615 1 98.44 62 LEU B O 1
ATOM 1759 N N . LEU B 1 63 ? -9.867 0.345 -5.074 1 98.56 63 LEU B N 1
ATOM 1760 C CA . LEU B 1 63 ? -11.203 0.916 -5.18 1 98.56 63 LEU B CA 1
ATOM 1761 C C . LEU B 1 63 ? -11.938 0.845 -3.844 1 98.56 63 LEU B C 1
ATOM 1763 O O . LEU B 1 63 ? -12.695 1.755 -3.496 1 98.56 63 LEU B O 1
ATOM 1767 N N . ILE B 1 64 ? -11.711 -0.257 -3.135 1 97.88 64 ILE B N 1
ATOM 1768 C CA . ILE B 1 64 ? -12.281 -0.378 -1.798 1 97.88 64 ILE B CA 1
ATOM 1769 C C . ILE B 1 64 ? -11.773 0.761 -0.916 1 97.88 64 ILE B C 1
ATOM 1771 O O . ILE B 1 64 ? -12.547 1.38 -0.184 1 97.88 64 ILE B O 1
ATOM 1775 N N . GLY B 1 65 ? -10.477 1.048 -0.976 1 97.69 65 GLY B N 1
ATOM 1776 C CA . GLY B 1 65 ? -9.93 2.184 -0.253 1 97.69 65 GLY B CA 1
ATOM 1777 C C . GLY B 1 65 ? -10.586 3.5 -0.623 1 97.69 65 GLY B C 1
ATOM 1778 O O . GLY B 1 65 ? -10.828 4.344 0.243 1 97.69 65 GLY B O 1
ATOM 1779 N N . VAL B 1 66 ? -10.883 3.652 -1.899 1 97.94 66 VAL B N 1
ATOM 1780 C CA . VAL B 1 66 ? -11.531 4.867 -2.385 1 97.94 66 VAL B CA 1
ATOM 1781 C C . VAL B 1 66 ? -12.93 4.988 -1.775 1 97.94 66 VAL B C 1
ATOM 1783 O O . VAL B 1 66 ? -13.344 6.078 -1.381 1 97.94 66 VAL B O 1
ATOM 1786 N N . VAL B 1 67 ? -13.672 3.932 -1.669 1 97.88 67 VAL B N 1
ATOM 1787 C CA . VAL B 1 67 ? -15.016 3.922 -1.104 1 97.88 67 VAL B CA 1
ATOM 1788 C C . VAL B 1 67 ? -14.977 4.441 0.331 1 97.88 67 VAL B C 1
ATOM 1790 O O . VAL B 1 67 ? -15.781 5.297 0.709 1 97.88 67 VAL B O 1
ATOM 1793 N N . PHE B 1 68 ? -14.016 3.975 1.099 1 96 68 PHE B N 1
ATOM 1794 C CA . PHE B 1 68 ? -13.953 4.367 2.5 1 96 68 PHE B CA 1
ATOM 1795 C C . PHE B 1 68 ? -13.422 5.789 2.641 1 96 68 PHE B C 1
ATOM 1797 O O . PHE B 1 68 ? -13.836 6.531 3.533 1 96 68 PHE B O 1
ATOM 1804 N N . PHE B 1 69 ? -12.531 6.133 1.775 1 96.56 69 PHE B N 1
ATOM 1805 C CA . PHE B 1 69 ? -12.062 7.512 1.752 1 96.56 69 PHE B CA 1
ATOM 1806 C C . PHE B 1 69 ? -13.219 8.477 1.485 1 96.56 69 PHE B C 1
ATOM 1808 O O . PHE B 1 69 ? -13.398 9.445 2.217 1 96.56 69 PHE B O 1
ATOM 1815 N N . LEU B 1 70 ? -13.992 8.164 0.417 1 96.06 70 LEU B N 1
ATOM 1816 C CA . LEU B 1 70 ? -15.125 9.008 0.064 1 96.06 70 LEU B CA 1
ATOM 1817 C C . LEU B 1 70 ? -16.188 8.977 1.162 1 96.06 70 LEU B C 1
ATOM 1819 O O . LEU B 1 70 ? -16.812 10 1.452 1 96.06 70 LEU B O 1
ATOM 1823 N N . GLY B 1 71 ? -16.391 7.785 1.765 1 95.69 71 GLY B N 1
ATOM 1824 C CA . GLY B 1 71 ? -17.328 7.672 2.871 1 95.69 71 GLY B CA 1
ATOM 1825 C C . GLY B 1 71 ? -17 8.609 4.02 1 95.69 71 GLY B C 1
ATOM 1826 O O . GLY B 1 71 ? -17.906 9.141 4.66 1 95.69 71 GLY B O 1
ATOM 1827 N N . ASP B 1 72 ? -15.742 8.875 4.219 1 94.12 72 ASP B N 1
ATOM 1828 C CA . ASP B 1 72 ? -15.312 9.711 5.336 1 94.12 72 ASP B CA 1
ATOM 1829 C C . ASP B 1 72 ? -15.75 11.164 5.137 1 94.12 72 ASP B C 1
ATOM 1831 O O . ASP B 1 72 ? -15.75 11.945 6.086 1 94.12 72 ASP B O 1
ATOM 1835 N N . PHE B 1 73 ? -16.109 11.539 3.932 1 94.81 73 PHE B N 1
ATOM 1836 C CA . PHE B 1 73 ? -16.578 12.891 3.65 1 94.81 73 PHE B CA 1
ATOM 1837 C C . PHE B 1 73 ? -17.891 13.164 4.371 1 94.81 73 PHE B C 1
ATOM 1839 O O . PHE B 1 73 ? -18.203 14.32 4.68 1 94.81 73 PHE B O 1
ATOM 1846 N N . ILE B 1 74 ? -18.641 12.148 4.715 1 95.25 74 ILE B N 1
ATOM 1847 C CA . ILE B 1 74 ? -19.906 12.289 5.418 1 95.25 74 ILE B CA 1
ATOM 1848 C C . ILE B 1 74 ? -19.672 12.938 6.777 1 95.25 74 ILE B C 1
ATOM 1850 O O . ILE B 1 74 ? -20.438 13.828 7.188 1 95.25 74 ILE B O 1
ATOM 1854 N N . PHE B 1 75 ? -18.578 12.547 7.418 1 91.69 75 PHE B N 1
ATOM 1855 C CA . PHE B 1 75 ? -18.266 13.086 8.734 1 91.69 75 PHE B CA 1
ATOM 1856 C C . PHE B 1 75 ? -17.688 14.492 8.625 1 91.69 75 PHE B C 1
ATOM 1858 O O . PHE B 1 75 ? -17.875 15.32 9.523 1 91.69 75 PHE B O 1
ATOM 1865 N N . LYS B 1 76 ? -17.125 14.797 7.531 1 91.31 76 LYS B N 1
ATOM 1866 C CA . LYS B 1 76 ? -16.344 16.031 7.418 1 91.31 76 LYS B CA 1
ATOM 1867 C C . LYS B 1 76 ? -17.156 17.141 6.77 1 91.31 76 LYS B C 1
ATOM 1869 O O . LYS B 1 76 ? -16.984 18.312 7.09 1 91.31 76 LYS B O 1
ATOM 1874 N N . TYR B 1 77 ? -18.094 16.734 5.945 1 94.19 77 TYR B N 1
ATOM 1875 C CA . TYR B 1 77 ? -18.688 17.781 5.109 1 94.19 77 TYR B CA 1
ATOM 1876 C C . TYR B 1 77 ? -20.188 17.859 5.332 1 94.19 77 TYR B C 1
ATOM 1878 O O . TYR B 1 77 ? -20.922 18.391 4.496 1 94.19 77 TYR B O 1
ATOM 1886 N N . THR B 1 78 ? -20.672 17.188 6.254 1 93.75 78 THR B N 1
ATOM 1887 C CA . THR B 1 78 ? -22.078 17.328 6.602 1 93.75 78 THR B CA 1
ATOM 1888 C C . THR B 1 78 ? -22.25 17.875 8.016 1 93.75 78 THR B C 1
ATOM 1890 O O . THR B 1 78 ? -21.312 17.797 8.82 1 93.75 78 THR B O 1
ATOM 1893 N N . ASP B 1 79 ? -23.406 18.5 8.266 1 94.56 79 ASP B N 1
ATOM 1894 C CA . ASP B 1 79 ? -23.734 19.016 9.586 1 94.56 79 ASP B CA 1
ATOM 1895 C C . ASP B 1 79 ? -24.719 18.094 10.312 1 94.56 79 ASP B C 1
ATOM 1897 O O . ASP B 1 79 ? -25.5 18.547 11.148 1 94.56 79 ASP B O 1
ATOM 1901 N N . TRP B 1 80 ? -24.641 16.828 9.977 1 95 80 TRP B N 1
ATOM 1902 C CA . TRP B 1 80 ? -25.531 15.844 10.586 1 95 80 TRP B CA 1
ATOM 1903 C C . TRP B 1 80 ? -25.094 15.531 12.016 1 95 80 TRP B C 1
ATOM 1905 O O . TRP B 1 80 ? -23.938 15.781 12.383 1 95 80 TRP B O 1
ATOM 1915 N N . SER B 1 81 ? -26.047 15.125 12.812 1 94.25 81 SER B N 1
ATOM 1916 C CA . SER B 1 81 ? -25.672 14.578 14.109 1 94.25 81 SER B CA 1
ATOM 1917 C C . SER B 1 81 ? -24.719 13.406 13.969 1 94.25 81 SER B C 1
ATOM 1919 O O . SER B 1 81 ? -24.641 12.789 12.898 1 94.25 81 SER B O 1
ATOM 1921 N N . ILE B 1 82 ? -24 13.039 14.93 1 91.12 82 ILE B N 1
ATOM 1922 C CA . ILE B 1 82 ? -23.016 11.953 14.906 1 91.12 82 ILE B CA 1
ATOM 1923 C C . ILE B 1 82 ? -23.719 10.641 14.578 1 91.12 82 ILE B C 1
ATOM 1925 O O . ILE B 1 82 ? -23.203 9.828 13.812 1 91.12 82 ILE B O 1
ATOM 1929 N N . THR B 1 83 ? -24.906 10.469 15.172 1 93.5 83 THR B N 1
ATOM 1930 C CA . THR B 1 83 ? -25.656 9.242 14.945 1 93.5 83 THR B CA 1
ATOM 1931 C C . THR B 1 83 ? -26.109 9.141 13.484 1 93.5 83 THR B C 1
ATOM 1933 O O . THR B 1 83 ? -25.906 8.109 12.844 1 93.5 83 THR B O 1
ATOM 1936 N N . LYS B 1 84 ? -26.641 10.227 12.984 1 96.62 84 LYS B N 1
ATOM 1937 C CA . LYS B 1 84 ? -27.078 10.227 11.586 1 96.62 84 LYS B CA 1
ATOM 1938 C C . LYS B 1 84 ? -25.906 10.016 10.641 1 96.62 84 LYS B C 1
ATOM 1940 O O . LYS B 1 84 ? -25.984 9.242 9.688 1 96.62 84 LYS B O 1
ATOM 1945 N N . ALA B 1 85 ? -24.828 10.656 10.922 1 96.12 85 ALA B N 1
ATOM 1946 C CA . ALA B 1 85 ? -23.625 10.523 10.102 1 96.12 85 ALA B CA 1
ATOM 1947 C C . ALA B 1 85 ? -23.094 9.094 10.133 1 96.12 85 ALA B C 1
ATOM 1949 O O . ALA B 1 85 ? -22.672 8.562 9.109 1 96.12 85 ALA B O 1
ATOM 1950 N N . THR B 1 86 ? -23.125 8.508 11.289 1 95.88 86 THR B N 1
ATOM 1951 C CA . THR B 1 86 ? -22.656 7.137 11.438 1 95.88 86 THR B CA 1
ATOM 1952 C C . THR B 1 86 ? -23.531 6.172 10.633 1 95.88 86 THR B C 1
ATOM 1954 O O . THR B 1 86 ? -23.016 5.324 9.898 1 95.88 86 THR B O 1
ATOM 1957 N N . ILE B 1 87 ? -24.812 6.363 10.734 1 96.88 87 ILE B N 1
ATOM 1958 C CA . ILE B 1 87 ? -25.734 5.488 10.031 1 96.88 87 ILE B CA 1
ATOM 1959 C C . ILE B 1 87 ? -25.562 5.656 8.523 1 96.88 87 ILE B C 1
ATOM 1961 O O . ILE B 1 87 ? -25.469 4.672 7.789 1 96.88 87 ILE B O 1
ATOM 1965 N N . MET B 1 88 ? -25.484 6.883 8.094 1 97.62 88 MET B N 1
ATOM 1966 C CA . MET B 1 88 ? -25.328 7.148 6.66 1 97.62 88 MET B CA 1
ATOM 1967 C C . MET B 1 88 ? -23.969 6.668 6.156 1 97.62 88 MET B C 1
ATOM 1969 O O . MET B 1 88 ? -23.859 6.152 5.043 1 97.62 88 MET B O 1
ATOM 1973 N N . HIS B 1 89 ? -22.953 6.859 6.945 1 97.25 89 HIS B N 1
ATOM 1974 C CA . HIS B 1 89 ? -21.625 6.348 6.605 1 97.25 89 HIS B CA 1
ATOM 1975 C C . HIS B 1 89 ? -21.641 4.828 6.484 1 97.25 89 HIS B C 1
ATOM 1977 O O . HIS B 1 89 ? -21.062 4.27 5.543 1 97.25 89 HIS B O 1
ATOM 1983 N N . PHE B 1 90 ? -22.297 4.191 7.418 1 97.62 90 PHE B N 1
ATOM 1984 C CA . PHE B 1 90 ? -22.406 2.738 7.426 1 97.62 90 PHE B CA 1
ATOM 1985 C C . PHE B 1 90 ? -23.078 2.24 6.156 1 97.62 90 PHE B C 1
ATOM 1987 O O . PHE B 1 90 ? -22.562 1.35 5.48 1 97.62 90 PHE B O 1
ATOM 1994 N N . ILE B 1 91 ? -24.172 2.869 5.824 1 97.62 91 ILE B N 1
ATOM 1995 C CA . ILE B 1 91 ? -24.938 2.457 4.66 1 97.62 91 ILE B CA 1
ATOM 1996 C C . ILE B 1 91 ? -24.141 2.701 3.387 1 97.62 91 ILE B C 1
ATOM 1998 O O . ILE B 1 91 ? -24.016 1.809 2.545 1 97.62 91 ILE B O 1
ATOM 2002 N N . THR B 1 92 ? -23.578 3.832 3.27 1 97.5 92 THR B N 1
ATOM 2003 C CA . THR B 1 92 ? -22.844 4.207 2.064 1 97.5 92 THR B CA 1
ATOM 2004 C C . THR B 1 92 ? -21.625 3.316 1.871 1 97.5 92 THR B C 1
ATOM 2006 O O . THR B 1 92 ? -21.375 2.82 0.771 1 97.5 92 THR B O 1
ATOM 2009 N N . THR B 1 93 ? -20.859 3.066 2.936 1 97.5 93 THR B N 1
ATOM 2010 C CA . THR B 1 93 ? -19.656 2.262 2.818 1 97.5 93 THR B CA 1
ATOM 2011 C C . THR B 1 93 ? -20 0.791 2.604 1 97.5 93 THR B C 1
ATOM 2013 O O . THR B 1 93 ? -19.297 0.079 1.887 1 97.5 93 THR B O 1
ATOM 2016 N N . TYR B 1 94 ? -21.141 0.32 3.15 1 98 94 TYR B N 1
ATOM 2017 C CA . TYR B 1 94 ? -21.547 -1.062 2.932 1 98 94 TYR B CA 1
ATOM 2018 C C . TYR B 1 94 ? -22 -1.278 1.489 1 98 94 TYR B C 1
ATOM 2020 O O . TYR B 1 94 ? -21.578 -2.25 0.848 1 98 94 TYR B O 1
ATOM 2028 N N . VAL B 1 95 ? -22.766 -0.369 0.976 1 97.69 95 VAL B N 1
ATOM 2029 C CA . VAL B 1 95 ? -23.297 -0.479 -0.379 1 97.69 95 VAL B CA 1
ATOM 2030 C C . VAL B 1 95 ? -22.156 -0.382 -1.391 1 97.69 95 VAL B C 1
ATOM 2032 O O . VAL B 1 95 ? -22.172 -1.054 -2.424 1 97.69 95 VAL B O 1
ATOM 2035 N N . GLY B 1 96 ? -21.172 0.471 -1.087 1 97.94 96 GLY B N 1
ATOM 2036 C CA . GLY B 1 96 ? -20.016 0.583 -1.954 1 97.94 96 GLY B CA 1
ATOM 2037 C C . GLY B 1 96 ? -19.062 -0.588 -1.827 1 97.94 96 GLY B C 1
ATOM 2038 O O . GLY B 1 96 ? -18.5 -1.048 -2.822 1 97.94 96 GLY B O 1
ATOM 2039 N N . PHE B 1 97 ? -18.906 -1.122 -0.656 1 97.94 97 PHE B N 1
ATOM 2040 C CA . PHE B 1 97 ? -17.922 -2.154 -0.337 1 97.94 97 PHE B CA 1
ATOM 2041 C C . PHE B 1 97 ? -18.406 -3.521 -0.802 1 97.94 97 PHE B C 1
ATOM 2043 O O . PHE B 1 97 ? -17.625 -4.324 -1.308 1 97.94 97 PHE B O 1
ATOM 2050 N N . LEU B 1 98 ? -19.703 -3.783 -0.717 1 97.44 98 LEU B N 1
ATOM 2051 C CA . LEU B 1 98 ? -20.266 -5.113 -0.932 1 97.44 98 LEU B CA 1
ATOM 2052 C C . LEU B 1 98 ? -19.984 -5.594 -2.354 1 97.44 98 LEU B C 1
ATOM 2054 O O . LEU B 1 98 ? -19.422 -6.672 -2.551 1 97.44 98 LEU B O 1
ATOM 2058 N N . PRO B 1 99 ? -20.328 -4.867 -3.406 1 97.38 99 PRO B N 1
ATOM 2059 C CA . PRO B 1 99 ? -20.047 -5.352 -4.762 1 97.38 99 PRO B CA 1
ATOM 2060 C C . PRO B 1 99 ? -18.562 -5.531 -5.031 1 97.38 99 PRO B C 1
ATOM 2062 O O . PRO B 1 99 ? -18.172 -6.445 -5.758 1 97.38 99 PRO B O 1
ATOM 2065 N N . LEU B 1 100 ? -17.75 -4.719 -4.461 1 98.38 100 LEU B N 1
ATOM 2066 C CA . LEU B 1 100 ? -16.312 -4.832 -4.652 1 98.38 100 LEU B CA 1
ATOM 2067 C C . LEU B 1 100 ? -15.766 -6.07 -3.949 1 98.38 100 LEU B C 1
ATOM 2069 O O . LEU B 1 100 ? -14.891 -6.758 -4.48 1 98.38 100 LEU B O 1
ATOM 2073 N N . ALA B 1 101 ? -16.297 -6.285 -2.779 1 96.75 101 ALA B N 1
ATOM 2074 C CA . ALA B 1 101 ? -15.898 -7.484 -2.045 1 96.75 101 ALA B CA 1
ATOM 2075 C C . ALA B 1 101 ? -16.297 -8.75 -2.795 1 96.75 101 ALA B C 1
ATOM 2077 O O . ALA B 1 101 ? -15.555 -9.727 -2.824 1 96.75 101 ALA B O 1
ATOM 2078 N N . MET B 1 102 ? -17.469 -8.719 -3.4 1 96.56 102 MET B N 1
ATOM 2079 C CA . MET B 1 102 ? -17.922 -9.844 -4.215 1 96.56 102 MET B CA 1
ATOM 2080 C C . MET B 1 102 ? -17 -10.062 -5.414 1 96.56 102 MET B C 1
ATOM 2082 O O . MET B 1 102 ? -16.625 -11.195 -5.707 1 96.56 102 MET B O 1
ATOM 2086 N N . LEU B 1 103 ? -16.625 -8.984 -5.992 1 97.62 103 LEU B N 1
ATOM 2087 C CA . LEU B 1 103 ? -15.773 -9.062 -7.168 1 97.62 103 LEU B CA 1
ATOM 2088 C C . LEU B 1 103 ? -14.352 -9.453 -6.781 1 97.62 103 LEU B C 1
ATOM 2090 O O . LEU B 1 103 ? -13.609 -9.992 -7.602 1 97.62 103 LEU B O 1
ATOM 2094 N N . ALA B 1 104 ? -13.969 -9.188 -5.52 1 97.31 104 ALA B N 1
ATOM 2095 C CA . ALA B 1 104 ? -12.633 -9.547 -5.047 1 97.31 104 ALA B CA 1
ATOM 2096 C C . ALA B 1 104 ? -12.508 -11.047 -4.836 1 97.31 104 ALA B C 1
ATOM 2098 O O . ALA B 1 104 ? -11.398 -11.57 -4.699 1 97.31 104 ALA B O 1
ATOM 2099 N N . GLY B 1 105 ? -13.625 -11.75 -4.773 1 96.19 105 GLY B N 1
ATOM 2100 C CA . GLY B 1 105 ? -13.641 -13.203 -4.828 1 96.19 105 GLY B CA 1
ATOM 2101 C C . GLY B 1 105 ? -13.094 -13.852 -3.57 1 96.19 105 GLY B C 1
ATOM 2102 O O . GLY B 1 105 ? -12.5 -14.93 -3.629 1 96.19 105 GLY B O 1
ATOM 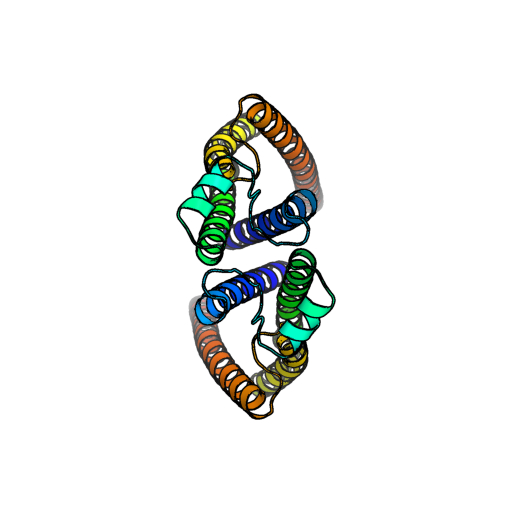2103 N N . TRP B 1 106 ? -13.258 -13.211 -2.467 1 93.06 106 TRP B N 1
ATOM 2104 C CA . TRP B 1 106 ? -12.789 -13.75 -1.195 1 93.06 106 TRP B CA 1
ATOM 2105 C C . TRP B 1 106 ? -13.648 -14.93 -0.751 1 93.06 106 TRP B C 1
ATOM 2107 O O . TRP B 1 106 ? -13.148 -15.867 -0.119 1 93.06 106 TRP B O 1
ATOM 2117 N N . PHE B 1 107 ? -14.891 -14.945 -1.098 1 91.88 107 PHE B N 1
ATOM 2118 C CA . PHE B 1 107 ? -15.812 -15.984 -0.666 1 91.88 107 PHE B CA 1
ATOM 2119 C C . PHE B 1 107 ? -16.75 -16.375 -1.796 1 91.88 107 PHE B C 1
ATOM 2121 O O . PHE B 1 107 ? -16.922 -15.625 -2.756 1 91.88 107 PHE B O 1
ATOM 2128 N N . PRO B 1 108 ? -17.359 -17.609 -1.66 1 93.56 108 PRO B N 1
ATOM 2129 C CA . PRO B 1 108 ? -18.375 -18 -2.633 1 93.56 108 PRO B CA 1
ATOM 2130 C C . PRO B 1 108 ? -19.609 -17.078 -2.59 1 93.56 108 PRO B C 1
ATOM 2132 O O . PRO B 1 108 ? -19.922 -16.516 -1.543 1 93.56 108 PRO B O 1
ATOM 2135 N N . LEU B 1 109 ? -20.25 -16.922 -3.775 1 95.38 109 LEU B N 1
ATOM 2136 C CA . LEU B 1 109 ? -21.422 -16.078 -3.861 1 95.38 109 LEU B CA 1
ATOM 2137 C C . LEU B 1 109 ? -22.688 -16.859 -3.531 1 95.38 109 LEU B C 1
ATOM 2139 O O . LEU B 1 109 ? -23.484 -17.156 -4.422 1 95.38 109 LEU B O 1
ATOM 2143 N N . THR B 1 110 ? -22.859 -17.188 -2.283 1 95.56 110 THR B N 1
ATOM 2144 C CA . THR B 1 110 ? -24.062 -17.812 -1.738 1 95.56 110 THR B CA 1
ATOM 2145 C C . THR B 1 110 ? -24.641 -16.953 -0.614 1 95.56 110 THR B C 1
ATOM 2147 O O . THR B 1 110 ? -23.953 -16.109 -0.055 1 95.56 110 THR B O 1
ATOM 2150 N N . VAL B 1 111 ? -25.891 -17.203 -0.324 1 95.38 111 VAL B N 1
ATOM 2151 C CA . VAL B 1 111 ? -26.578 -16.422 0.693 1 95.38 111 VAL B CA 1
ATOM 2152 C C . VAL B 1 111 ? -25.891 -16.594 2.043 1 95.38 111 VAL B C 1
ATOM 2154 O O . VAL B 1 111 ? -25.766 -15.641 2.812 1 95.38 111 VAL B O 1
ATOM 2157 N N . HIS B 1 112 ? -25.438 -17.797 2.273 1 96.19 112 HIS B N 1
ATOM 2158 C CA . HIS B 1 112 ? -24.766 -18.109 3.531 1 96.19 112 HIS B CA 1
ATOM 2159 C C . HIS B 1 112 ? -23.516 -17.25 3.715 1 96.19 112 HIS B C 1
ATOM 2161 O O . HIS B 1 112 ? -23.344 -16.625 4.766 1 96.19 112 HIS B O 1
ATOM 2167 N N . TYR B 1 113 ? -22.672 -17.078 2.779 1 94.06 113 TYR B N 1
ATOM 2168 C CA . TYR B 1 113 ? -21.422 -16.312 2.875 1 94.06 113 TYR B CA 1
ATOM 2169 C C . TYR B 1 113 ? -21.703 -14.82 2.875 1 94.06 113 TYR B C 1
ATOM 2171 O O . TYR B 1 113 ? -20.969 -14.047 3.504 1 94.06 113 TYR B O 1
ATOM 2179 N N . LEU B 1 114 ? -22.797 -14.422 2.203 1 95.19 114 LEU B N 1
ATOM 2180 C CA . LEU B 1 114 ? -23.188 -13.008 2.211 1 95.19 114 LEU B CA 1
ATOM 2181 C C . LEU B 1 114 ? -23.594 -12.562 3.607 1 95.19 114 LEU B C 1
ATOM 2183 O O . LEU B 1 114 ? -23.266 -11.461 4.039 1 95.19 114 LEU B O 1
ATOM 2187 N N . ILE B 1 115 ? -24.281 -13.461 4.285 1 96.94 115 ILE B N 1
ATOM 2188 C CA . ILE B 1 115 ? -24.703 -13.172 5.648 1 96.94 115 ILE B CA 1
ATOM 2189 C C . ILE B 1 115 ? -23.484 -13.086 6.566 1 96.94 115 ILE B C 1
ATOM 2191 O O . ILE B 1 115 ? -23.375 -12.148 7.363 1 96.94 115 ILE B O 1
ATOM 2195 N N . ILE B 1 116 ? -22.641 -14.039 6.453 1 95.88 116 ILE B N 1
ATOM 2196 C CA . ILE B 1 116 ? -21.438 -14.055 7.277 1 95.88 116 ILE B CA 1
ATOM 2197 C C . ILE B 1 116 ? -20.625 -12.789 7.023 1 95.88 116 ILE B C 1
ATOM 2199 O O . ILE B 1 116 ? -20.125 -12.156 7.965 1 95.88 116 ILE B O 1
ATOM 2203 N N . PHE B 1 117 ? -20.5 -12.438 5.762 1 95.12 117 PHE B N 1
ATOM 2204 C CA . PHE B 1 117 ? -19.781 -11.234 5.383 1 95.12 117 PHE B CA 1
ATOM 2205 C C . PHE B 1 117 ? -20.391 -10 6.031 1 95.12 117 PHE B C 1
ATOM 2207 O O . PHE B 1 117 ? -19.672 -9.148 6.562 1 95.12 117 PHE B O 1
ATOM 2214 N N . THR B 1 118 ? -21.688 -9.891 5.996 1 97 118 THR B N 1
ATOM 2215 C CA . THR B 1 118 ? -22.391 -8.758 6.57 1 97 118 THR B CA 1
ATOM 2216 C C . THR B 1 118 ? -22.156 -8.68 8.078 1 97 118 THR B C 1
ATOM 2218 O O . THR B 1 118 ? -21.906 -7.602 8.609 1 97 118 THR B O 1
ATOM 2221 N N . ILE B 1 119 ? -22.234 -9.805 8.727 1 97.56 119 ILE B N 1
ATOM 2222 C CA . ILE B 1 119 ? -22.016 -9.859 10.164 1 97.56 119 ILE B CA 1
ATOM 2223 C C . ILE B 1 119 ? -20.594 -9.398 10.484 1 97.56 119 ILE B C 1
ATOM 2225 O O . ILE B 1 119 ? -20.375 -8.594 11.391 1 97.56 119 ILE B O 1
ATOM 2229 N N . ILE B 1 120 ? -19.641 -9.875 9.734 1 95.81 120 ILE B N 1
ATOM 2230 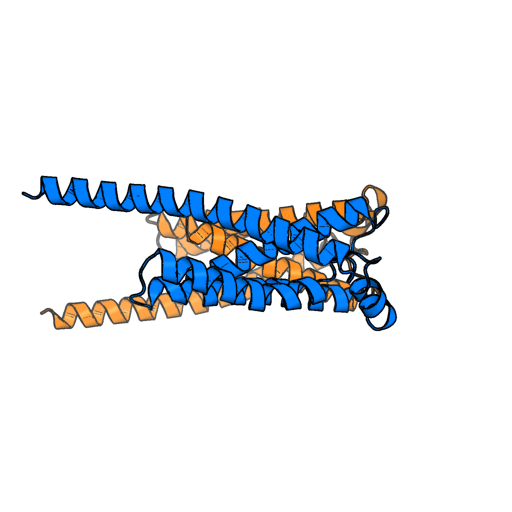C CA . ILE B 1 120 ? -18.25 -9.492 9.938 1 95.81 120 ILE B CA 1
ATOM 2231 C C . ILE B 1 120 ? -18.078 -7.988 9.719 1 95.81 120 ILE B C 1
ATOM 2233 O O . ILE B 1 120 ? -17.406 -7.316 10.5 1 95.81 120 ILE B O 1
ATOM 2237 N N . PHE B 1 121 ? -18.688 -7.527 8.648 1 97.12 121 PHE B N 1
ATOM 2238 C CA . PHE B 1 121 ? -18.609 -6.098 8.352 1 97.12 121 PHE B CA 1
ATOM 2239 C C . PHE B 1 121 ? -19.141 -5.281 9.531 1 97.12 121 PHE B C 1
ATOM 2241 O O . PHE B 1 121 ? -18.516 -4.305 9.945 1 97.12 121 PHE B O 1
ATOM 2248 N N . ILE B 1 122 ? -20.266 -5.703 10.062 1 97.69 122 ILE B N 1
ATOM 2249 C CA . ILE B 1 122 ? -20.891 -4.984 11.172 1 97.69 122 ILE B CA 1
ATOM 2250 C C . ILE B 1 122 ? -19.969 -5.02 12.391 1 97.69 122 ILE B C 1
ATOM 2252 O O . ILE B 1 122 ? -19.719 -3.986 13.023 1 97.69 122 ILE B O 1
ATOM 2256 N N . VAL B 1 123 ? -19.406 -6.125 12.727 1 97.31 123 VAL B N 1
ATOM 2257 C CA . VAL B 1 123 ? -18.547 -6.297 13.891 1 97.31 123 VAL B CA 1
ATOM 2258 C C . VAL B 1 123 ? -17.312 -5.414 13.742 1 97.31 123 VAL B C 1
ATOM 2260 O O . VAL B 1 123 ? -16.953 -4.672 14.664 1 97.31 123 VAL B O 1
ATOM 2263 N N . VAL B 1 124 ? -16.672 -5.488 12.594 1 95.56 124 VAL B N 1
ATOM 2264 C CA . VAL B 1 124 ? -15.469 -4.703 12.344 1 95.56 124 VAL B CA 1
ATOM 2265 C C . VAL B 1 124 ? -15.812 -3.215 12.383 1 95.56 124 VAL B C 1
ATOM 2267 O O . VAL B 1 124 ? -15.062 -2.42 12.961 1 95.56 124 VAL B O 1
ATOM 2270 N N . TYR B 1 125 ? -16.906 -2.889 11.797 1 96.62 125 TYR B N 1
ATOM 2271 C CA . TYR B 1 125 ? -17.328 -1.491 11.773 1 96.62 125 TYR B CA 1
ATOM 2272 C C . TYR B 1 125 ? -17.516 -0.953 13.188 1 96.62 125 TYR B C 1
ATOM 2274 O O . TYR B 1 125 ? -17.047 0.141 13.508 1 96.62 125 TYR B O 1
ATOM 2282 N N . VAL B 1 126 ? -18.219 -1.711 14.008 1 96.19 126 VAL B N 1
ATOM 2283 C CA . VAL B 1 126 ? -18.5 -1.297 15.383 1 96.19 126 VAL B CA 1
ATOM 2284 C C . VAL B 1 126 ? -17.203 -1.162 16.156 1 96.19 126 VAL B C 1
ATOM 2286 O O . VAL B 1 126 ? -17.016 -0.211 16.922 1 96.19 126 VAL B O 1
ATOM 2289 N N . LEU B 1 127 ? -16.312 -2.064 15.969 1 96.31 127 LEU B N 1
ATOM 2290 C CA . LEU B 1 127 ? -15.016 -2.008 16.641 1 96.31 127 LEU B CA 1
ATOM 2291 C C . LEU B 1 127 ? -14.25 -0.745 16.25 1 96.31 127 LEU B C 1
ATOM 2293 O O . LEU B 1 127 ? -13.734 -0.034 17.109 1 96.31 127 LEU B O 1
ATOM 2297 N N . ILE B 1 128 ? -14.188 -0.488 14.969 1 92.88 128 ILE B N 1
ATOM 2298 C CA . ILE B 1 128 ? -13.5 0.698 14.477 1 92.88 128 ILE B CA 1
ATOM 2299 C C . ILE B 1 128 ? -14.188 1.954 15.008 1 92.88 128 ILE B C 1
ATOM 2301 O O . ILE B 1 128 ? -13.523 2.904 15.422 1 92.88 128 ILE B O 1
ATOM 2305 N N . TRP B 1 129 ? -15.492 1.939 15.031 1 92.94 129 TRP B N 1
ATOM 2306 C CA . TRP B 1 129 ? -16.281 3.068 15.508 1 92.94 129 TRP B CA 1
ATOM 2307 C C . TRP B 1 129 ? -16 3.342 16.984 1 92.94 129 TRP B C 1
ATOM 2309 O O . TRP B 1 129 ? -15.852 4.496 17.391 1 92.94 129 TRP B O 1
ATOM 2319 N N . ILE B 1 130 ? -15.875 2.287 17.781 1 94.38 130 ILE B N 1
ATOM 2320 C CA . ILE B 1 130 ? -15.602 2.42 19.203 1 94.38 130 ILE B CA 1
ATOM 2321 C C . ILE B 1 130 ? -14.219 3.037 19.406 1 94.38 130 ILE B C 1
ATOM 2323 O O . ILE B 1 130 ? -14.055 3.953 20.219 1 94.38 130 ILE B O 1
ATOM 2327 N N . ILE B 1 131 ? -13.281 2.576 18.656 1 92.75 131 ILE B N 1
ATOM 2328 C CA . ILE B 1 131 ? -11.914 3.078 18.766 1 92.75 131 ILE B CA 1
ATOM 2329 C C . ILE B 1 131 ? -11.883 4.559 18.391 1 92.75 131 ILE B C 1
ATOM 2331 O O . ILE B 1 131 ? -11.305 5.375 19.109 1 92.75 131 ILE B O 1
ATOM 2335 N N . GLN B 1 132 ? -12.5 4.879 17.266 1 89.06 132 GLN B N 1
ATOM 2336 C CA . GLN B 1 132 ? -12.531 6.262 16.812 1 89.06 132 GLN B CA 1
ATOM 2337 C C . GLN B 1 132 ? -13.266 7.16 17.797 1 89.06 132 GLN B C 1
ATOM 2339 O O . GLN B 1 132 ? -12.883 8.312 18 1 89.06 132 GLN B O 1
ATOM 2344 N N . PHE B 1 133 ? -14.328 6.609 18.406 1 88.69 133 PHE B N 1
ATOM 2345 C CA . PHE B 1 133 ? -15.117 7.355 19.375 1 88.69 133 PHE B CA 1
ATOM 2346 C C . PHE B 1 133 ? -14.258 7.77 20.562 1 88.69 133 PHE B C 1
ATOM 2348 O O . PHE B 1 133 ? -14.273 8.93 20.984 1 88.69 133 PHE B O 1
ATOM 2355 N N . PHE B 1 134 ? -13.492 6.867 21.047 1 92.12 134 PHE B N 1
ATOM 2356 C CA . PHE B 1 134 ? -12.648 7.156 22.188 1 92.12 134 PHE B CA 1
ATOM 2357 C C . PHE B 1 134 ? -11.508 8.094 21.812 1 92.12 134 PHE B C 1
ATOM 2359 O O . PHE B 1 134 ? -11.125 8.969 22.594 1 92.12 134 PHE B O 1
ATOM 2366 N N . LYS B 1 135 ? -10.953 7.914 20.672 1 90.5 135 LYS B N 1
ATOM 2367 C CA . LYS B 1 135 ? -9.914 8.82 20.203 1 90.5 135 LYS B CA 1
ATOM 2368 C C . LYS B 1 135 ? -10.438 10.25 20.094 1 90.5 135 LYS B C 1
ATOM 2370 O O . LYS B 1 135 ? -9.781 11.195 20.547 1 90.5 135 LYS B O 1
ATOM 2375 N N . ASN B 1 136 ? -11.594 10.359 19.531 1 86.69 136 ASN B N 1
ATOM 2376 C CA . ASN B 1 136 ? -12.203 11.672 19.375 1 86.69 136 ASN B CA 1
ATOM 2377 C C . ASN B 1 136 ? -12.57 12.281 20.734 1 86.69 136 ASN B C 1
ATOM 2379 O O . ASN B 1 136 ? -12.406 13.484 20.938 1 86.69 136 ASN B O 1
ATOM 2383 N N . LYS B 1 137 ? -13.062 11.438 21.547 1 90.19 137 LYS B N 1
ATOM 2384 C CA . LYS B 1 137 ? -13.391 11.906 22.891 1 90.19 137 LYS B CA 1
ATOM 2385 C C . LYS B 1 137 ? -12.156 12.445 23.609 1 90.19 137 LYS B C 1
ATOM 2387 O O . LYS B 1 137 ? -12.211 13.508 24.234 1 90.19 137 LYS B O 1
ATOM 2392 N N . ASN B 1 138 ? -11.117 11.734 23.547 1 91.94 138 ASN B N 1
ATOM 2393 C CA . ASN B 1 138 ? -9.867 12.172 24.141 1 91.94 138 ASN B CA 1
ATOM 2394 C C . ASN B 1 138 ? -9.391 13.492 23.562 1 91.94 138 ASN B C 1
ATOM 2396 O O . ASN B 1 138 ? -8.891 14.359 24.281 1 91.94 138 ASN B O 1
ATOM 2400 N N . TYR B 1 139 ? -9.492 13.586 22.312 1 89.12 139 TYR B N 1
ATOM 2401 C CA . TYR B 1 139 ? -9.102 14.805 21.625 1 89.12 139 TYR B CA 1
ATOM 2402 C C . TYR B 1 139 ? -9.922 15.992 22.109 1 89.12 139 TYR B C 1
ATOM 2404 O O . TYR B 1 139 ? -9.367 17.062 22.406 1 89.12 139 TYR B O 1
ATOM 2412 N N . VAL B 1 140 ? -11.227 15.844 22.297 1 87.5 140 VAL B N 1
ATOM 2413 C CA . VAL B 1 140 ? -12.125 16.891 22.75 1 87.5 140 VAL B CA 1
ATOM 2414 C C . VAL B 1 140 ? -11.797 17.266 24.203 1 87.5 140 VAL B C 1
ATOM 2416 O O . VAL B 1 140 ? -11.766 18.438 24.562 1 87.5 140 VAL B O 1
ATOM 2419 N N . ASP B 1 141 ? -11.523 16.25 24.891 1 91.69 141 ASP B N 1
ATOM 2420 C CA . ASP B 1 141 ? -11.172 16.484 26.297 1 91.69 141 ASP B CA 1
ATOM 2421 C C . ASP B 1 141 ? -9.891 17.312 26.406 1 91.69 141 ASP B C 1
ATOM 2423 O O . ASP B 1 141 ? -9.789 18.188 27.266 1 91.69 141 ASP B O 1
ATOM 2427 N N . THR B 1 142 ? -8.922 17 25.578 1 91.19 142 THR B N 1
ATOM 2428 C CA . THR B 1 142 ? -7.652 17.719 25.562 1 91.19 142 THR B CA 1
ATOM 2429 C C . THR B 1 142 ? -7.867 19.172 25.172 1 91.19 142 THR B C 1
ATOM 2431 O O . THR B 1 142 ? -7.301 20.078 25.781 1 91.19 142 THR B O 1
ATOM 2434 N N . ILE B 1 143 ? -8.672 19.359 24.203 1 90.31 143 ILE B N 1
ATOM 2435 C CA . ILE B 1 143 ? -8.984 20.719 23.766 1 90.31 143 ILE B CA 1
ATOM 2436 C C . ILE B 1 143 ? -9.695 21.484 24.875 1 90.31 143 ILE B C 1
ATOM 2438 O O . ILE B 1 143 ? -9.375 22.641 25.156 1 90.31 143 ILE B O 1
ATOM 2442 N N . ASN B 1 144 ? -10.688 20.797 25.547 1 90.38 144 ASN B N 1
ATOM 2443 C CA . ASN B 1 144 ? -11.43 21.406 26.641 1 90.38 144 ASN B CA 1
ATOM 2444 C C . ASN B 1 144 ? -10.508 21.797 27.797 1 90.38 144 ASN B C 1
ATOM 2446 O O . ASN B 1 144 ? -10.672 22.875 28.391 1 90.38 144 ASN B O 1
ATOM 2450 N N . LYS B 1 145 ? -9.547 21.031 28 1 93.19 145 LYS B N 1
ATOM 2451 C CA . LYS B 1 145 ? -8.578 21.297 29.062 1 93.19 145 LYS B CA 1
ATOM 2452 C C . LYS B 1 145 ? -7.723 22.516 28.719 1 93.19 145 LYS B C 1
ATOM 2454 O O . LYS B 1 145 ? -7.469 23.359 29.594 1 93.19 145 LYS B O 1
ATOM 2459 N N . GLN B 1 146 ? -7.289 22.625 27.516 1 91.75 146 GLN B N 1
ATOM 2460 C CA . GLN B 1 146 ? -6.477 23.75 27.078 1 91.75 146 GLN B CA 1
ATOM 2461 C C . GLN B 1 146 ? -7.273 25.047 27.125 1 91.75 146 GLN B C 1
ATOM 2463 O O . GLN B 1 146 ? -6.738 26.094 27.5 1 91.75 146 GLN B O 1
ATOM 2468 N N . LEU B 1 147 ? -8.508 25.047 26.766 1 89.56 147 LEU B N 1
ATOM 2469 C CA . LEU B 1 147 ? -9.375 26.234 26.781 1 89.56 147 LEU B CA 1
ATOM 2470 C C . LEU B 1 147 ? -9.633 26.703 28.203 1 89.56 147 LEU B C 1
ATOM 2472 O O . LEU B 1 147 ? -9.703 27.906 28.453 1 89.56 147 LEU B O 1
ATOM 2476 N N . LYS B 1 148 ? -9.695 25.812 29.094 1 92.06 148 LYS B N 1
ATOM 2477 C CA . LYS B 1 148 ? -9.914 26.141 30.5 1 92.06 148 LYS B CA 1
ATOM 2478 C C . LYS B 1 148 ? -8.68 26.797 31.109 1 92.06 148 LYS B C 1
ATOM 2480 O O . LYS B 1 148 ? -8.797 27.641 32 1 92.06 148 LYS B O 1
ATOM 2485 N N . GLN B 1 149 ? -7.66 26.438 30.562 1 87.38 149 GLN B N 1
ATOM 2486 C CA . GLN B 1 149 ? -6.414 27.016 31.062 1 87.38 149 GLN B CA 1
ATOM 2487 C C . GLN B 1 149 ? -6.215 28.438 30.547 1 87.38 149 GLN B C 1
ATOM 2489 O O . GLN B 1 149 ? -5.473 29.219 31.156 1 87.38 149 GLN B O 1
ATOM 2494 N N . LEU B 1 150 ? -6.703 28.781 29.5 1 80.56 150 LEU B N 1
ATOM 2495 C CA . LEU B 1 150 ? -6.598 30.125 28.938 1 80.56 150 LEU B CA 1
ATOM 2496 C C . LEU B 1 150 ? -7.551 31.078 29.625 1 80.56 150 LEU B C 1
ATOM 2498 O O . LEU B 1 150 ? -7.398 32.312 29.531 1 80.56 150 LEU B O 1
ATOM 2502 N N . LYS B 1 151 ? -8.422 30.688 30.453 1 68.06 151 LYS B N 1
ATOM 2503 C CA . LYS B 1 151 ? -9.266 31.547 31.281 1 68.06 151 LYS B CA 1
ATOM 2504 C C . LYS B 1 151 ? -8.664 31.719 32.688 1 68.06 151 LYS B C 1
ATOM 2506 O O . LYS B 1 151 ? -8.055 30.781 33.219 1 68.06 151 LYS B O 1
#